Protein AF-A0A292SCG5-F1 (afdb_monomer)

Sequence (219 aa):
MKKSAFTLAEVLITLGVIGVVAAMTMPALISNHNKSVVEARLSKAYNVFSNAIRLSEIDNGMMKDWPTGANLDMDHFWNVYIKPYFVGAKLCLDCTECGYPNNCNTDPFRQKWSGNGNWGLISNSSRILFQLNDGTVIFFPRNTANSDGSPAYVSSLFIDINGPKKPNEAGRDVFYFDRNYKSGIISAPEGDCKTSRISCSYTIMSNGWKIPNDYPYKF

Structure (mmCIF, N/CA/C/O backbone):
data_AF-A0A292SCG5-F1
#
_entry.id   AF-A0A292SCG5-F1
#
loop_
_atom_site.group_PDB
_atom_site.id
_atom_site.type_symbol
_atom_site.label_atom_id
_atom_site.label_alt_id
_atom_site.label_comp_id
_atom_site.label_asym_id
_atom_site.label_entity_id
_atom_site.label_seq_id
_atom_site.pdbx_PDB_ins_code
_atom_site.Cartn_x
_atom_site.Cartn_y
_atom_site.Cartn_z
_atom_site.occupancy
_atom_site.B_iso_or_equiv
_atom_site.auth_seq_id
_atom_site.auth_comp_id
_atom_site.auth_asym_id
_atom_site.auth_atom_id
_atom_site.pdbx_PDB_model_num
ATOM 1 N N . MET A 1 1 ? -50.358 -23.858 42.207 1.00 53.00 1 MET A N 1
ATOM 2 C CA . MET A 1 1 ? -48.971 -23.602 41.751 1.00 53.00 1 MET A CA 1
ATOM 3 C C . MET A 1 1 ? -48.762 -22.092 41.683 1.00 53.00 1 MET A C 1
ATOM 5 O O . MET A 1 1 ? -49.473 -21.446 40.924 1.00 53.00 1 MET A O 1
ATOM 9 N N . LYS A 1 2 ? -47.873 -21.508 42.501 1.00 56.06 2 LYS A N 1
ATOM 10 C CA . LYS A 1 2 ? -47.491 -20.090 42.359 1.00 56.06 2 LYS A CA 1
ATOM 11 C C . LYS A 1 2 ? -46.598 -19.967 41.123 1.00 56.06 2 LYS A C 1
ATOM 13 O O . LYS A 1 2 ? -45.562 -20.620 41.070 1.00 56.06 2 LYS A O 1
ATOM 18 N N . LYS A 1 3 ? -47.015 -19.182 40.126 1.00 66.12 3 LYS A N 1
ATOM 19 C CA . LYS A 1 3 ? -46.155 -18.826 38.992 1.00 66.12 3 LYS A CA 1
ATOM 20 C C . LYS A 1 3 ? -45.212 -17.717 39.454 1.00 66.12 3 LYS A C 1
ATOM 22 O O . LYS A 1 3 ? -45.677 -16.632 39.792 1.00 66.12 3 LYS A O 1
ATOM 27 N N . SER A 1 4 ? -43.919 -18.007 39.508 1.00 76.75 4 SER A N 1
ATOM 28 C CA . SER A 1 4 ? -42.875 -17.005 39.719 1.00 76.75 4 SER A CA 1
ATOM 29 C C . SER A 1 4 ? -42.817 -16.114 38.478 1.00 76.75 4 SER A C 1
ATOM 31 O O . SER A 1 4 ? -42.605 -16.619 37.377 1.00 76.75 4 SER A O 1
ATOM 33 N N . ALA A 1 5 ? -43.048 -14.815 38.639 1.00 82.00 5 ALA A N 1
ATOM 34 C CA . ALA A 1 5 ? -42.908 -13.822 37.581 1.00 82.00 5 ALA A CA 1
ATOM 35 C C . ALA A 1 5 ? -41.927 -12.750 38.054 1.00 82.00 5 ALA A C 1
ATOM 37 O O . ALA A 1 5 ? -41.940 -12.391 39.231 1.00 82.00 5 ALA A O 1
ATOM 38 N N . PHE A 1 6 ? -41.085 -12.261 37.146 1.00 86.50 6 PHE A N 1
ATOM 39 C CA . PHE A 1 6 ? -40.192 -11.145 37.436 1.00 86.50 6 PHE A CA 1
ATOM 40 C C . PHE A 1 6 ? -41.003 -9.863 37.615 1.00 86.50 6 PHE A C 1
ATOM 42 O O . PHE A 1 6 ? -41.946 -9.595 36.865 1.00 86.50 6 PHE A O 1
ATOM 49 N N . THR A 1 7 ? -40.628 -9.061 38.602 1.00 92.06 7 THR A N 1
ATOM 50 C CA . THR A 1 7 ? -41.161 -7.712 38.771 1.00 92.06 7 THR A CA 1
ATOM 51 C C . THR A 1 7 ? -40.621 -6.792 37.676 1.00 92.06 7 THR A C 1
ATOM 53 O O . THR A 1 7 ? -39.526 -6.988 37.147 1.00 92.06 7 THR A O 1
ATOM 56 N N . LEU A 1 8 ? -41.370 -5.734 37.353 1.00 90.69 8 LEU A N 1
ATOM 57 C CA . LEU A 1 8 ? -40.917 -4.712 36.404 1.00 90.69 8 LEU A CA 1
ATOM 58 C C . LEU A 1 8 ? -39.571 -4.097 36.828 1.00 90.69 8 LEU A C 1
ATOM 60 O O . LEU A 1 8 ? -38.713 -3.852 35.985 1.00 90.69 8 LEU A O 1
ATOM 64 N N . ALA A 1 9 ? -39.369 -3.893 38.133 1.00 93.44 9 ALA A N 1
ATOM 65 C CA . ALA A 1 9 ? -38.126 -3.360 38.679 1.00 93.44 9 ALA A CA 1
ATOM 66 C C . ALA A 1 9 ? -36.934 -4.306 38.448 1.00 93.44 9 ALA A C 1
ATOM 68 O O . ALA A 1 9 ? -35.875 -3.851 38.023 1.00 93.44 9 ALA A O 1
ATOM 69 N N . GLU A 1 10 ? -37.104 -5.616 38.653 1.00 93.44 10 GLU A N 1
ATOM 70 C CA . GLU A 1 10 ? -36.054 -6.609 38.377 1.00 93.44 10 GLU A CA 1
ATOM 71 C C . GLU A 1 10 ? -35.675 -6.636 36.890 1.00 93.44 10 GLU A C 1
ATOM 73 O O . GLU A 1 10 ? -34.490 -6.663 36.549 1.00 93.44 10 GLU A O 1
ATOM 78 N N . VAL A 1 11 ? -36.658 -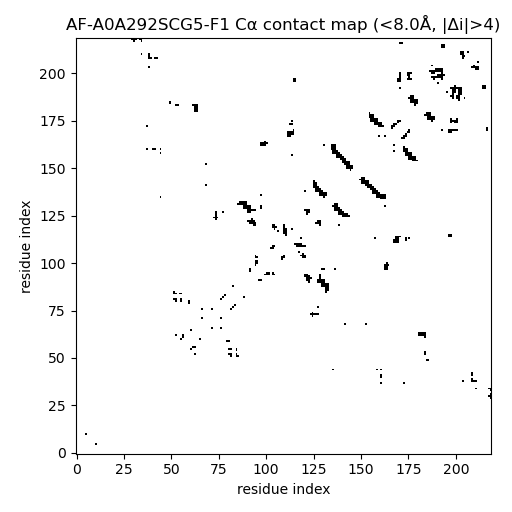6.558 35.987 1.00 93.94 11 VAL A N 1
ATOM 79 C CA . VAL A 1 11 ? -36.396 -6.502 34.539 1.00 93.94 11 VAL A CA 1
ATOM 80 C C . VAL A 1 11 ? -35.670 -5.205 34.153 1.00 93.94 11 VAL A C 1
ATOM 82 O O . VAL A 1 11 ? -34.715 -5.237 33.382 1.00 93.94 11 VAL A O 1
ATOM 85 N N . LEU A 1 12 ? -36.055 -4.057 34.713 1.00 93.31 12 LEU A N 1
ATOM 86 C CA . LEU A 1 12 ? -35.408 -2.775 34.409 1.00 93.31 12 LEU A CA 1
ATOM 87 C C . LEU A 1 12 ? -33.968 -2.699 34.929 1.00 93.31 12 LEU A C 1
ATOM 89 O O . LEU A 1 12 ? -33.090 -2.212 34.217 1.00 93.31 12 LEU A O 1
ATOM 93 N N . ILE A 1 13 ? -33.703 -3.206 36.136 1.00 94.00 13 ILE A N 1
ATOM 94 C CA . ILE A 1 13 ? -32.347 -3.234 36.702 1.00 94.00 13 ILE A CA 1
ATOM 95 C C . ILE A 1 13 ? -31.456 -4.175 35.887 1.00 94.00 13 ILE A C 1
ATOM 97 O O . ILE A 1 13 ? -30.336 -3.805 35.544 1.00 94.00 13 ILE A O 1
ATOM 101 N N . THR A 1 14 ? -31.946 -5.364 35.524 1.00 93.81 14 THR A N 1
ATOM 102 C CA . THR A 1 14 ? -31.168 -6.323 34.721 1.00 93.81 14 THR A CA 1
ATOM 103 C C . THR A 1 14 ? -30.858 -5.787 33.325 1.00 93.81 14 THR A C 1
ATOM 105 O O . THR A 1 14 ? -29.705 -5.849 32.900 1.00 93.81 14 THR A O 1
ATOM 108 N N . LEU A 1 15 ? -31.833 -5.181 32.640 1.00 94.75 15 LEU A N 1
ATOM 109 C CA . LEU A 1 15 ? -31.600 -4.511 31.357 1.00 94.75 15 LEU A CA 1
ATOM 110 C C . LEU A 1 15 ? -30.645 -3.318 31.494 1.00 94.75 15 LEU A C 1
ATOM 112 O O . LEU A 1 15 ? -29.787 -3.134 30.634 1.00 94.75 15 LEU A O 1
ATOM 116 N N . GLY A 1 16 ? -30.743 -2.545 32.579 1.00 93.00 16 GLY A N 1
ATOM 117 C CA . GLY A 1 16 ? -29.823 -1.446 32.874 1.00 93.00 16 GLY A CA 1
ATOM 118 C C . GLY A 1 16 ? -28.381 -1.924 33.062 1.00 93.00 16 GLY A C 1
ATOM 119 O O . GLY A 1 16 ? -27.469 -1.390 32.434 1.00 93.00 16 GLY A O 1
ATOM 120 N N . VAL A 1 17 ? -28.170 -2.976 33.859 1.00 95.06 17 VAL A N 1
ATOM 121 C CA . VAL A 1 17 ? -26.841 -3.568 34.089 1.00 95.06 17 VAL A CA 1
ATOM 122 C C . VAL A 1 17 ? -26.271 -4.159 32.799 1.00 95.06 17 VAL A C 1
ATOM 124 O O . VAL A 1 17 ? -25.129 -3.860 32.451 1.00 95.06 17 VAL A O 1
ATOM 127 N N . ILE A 1 18 ? -27.057 -4.946 32.053 1.00 93.81 18 ILE A N 1
ATOM 128 C CA . ILE A 1 18 ? -26.625 -5.508 30.763 1.00 93.81 18 ILE A CA 1
ATOM 129 C C . ILE A 1 18 ? -26.302 -4.384 29.774 1.00 93.81 18 ILE A C 1
ATOM 131 O O . ILE A 1 18 ? -25.287 -4.459 29.088 1.00 93.81 18 ILE A O 1
ATOM 135 N N . GLY A 1 19 ? -27.109 -3.321 29.733 1.00 93.19 19 GLY A N 1
ATOM 136 C CA . GLY A 1 19 ? -26.877 -2.159 28.878 1.00 93.19 19 GLY A CA 1
ATOM 137 C C . GLY A 1 19 ? -25.550 -1.460 29.178 1.00 93.19 19 GLY A C 1
ATOM 138 O O . GLY A 1 19 ? -24.775 -1.200 28.258 1.00 93.19 19 GLY A O 1
ATOM 139 N N . VAL A 1 20 ? -25.244 -1.218 30.457 1.00 92.94 20 VAL A N 1
ATOM 140 C CA . VAL A 1 20 ? -23.973 -0.602 30.880 1.00 92.94 20 VAL A CA 1
ATOM 141 C C . VAL A 1 20 ? -22.782 -1.503 30.544 1.00 92.94 20 VAL A C 1
ATOM 143 O O . VAL A 1 20 ? -21.810 -1.046 29.942 1.00 92.94 20 VAL A O 1
ATOM 146 N N . VAL A 1 21 ? -22.861 -2.795 30.875 1.00 91.38 21 VAL A N 1
ATOM 147 C CA . VAL A 1 21 ? -21.774 -3.749 30.602 1.00 91.38 21 VAL A CA 1
ATOM 148 C C . VAL A 1 21 ? -21.546 -3.907 29.097 1.00 91.38 21 VAL A C 1
ATOM 150 O O . VAL A 1 21 ? -20.401 -3.884 28.641 1.00 91.38 21 VAL A O 1
ATOM 153 N N . ALA A 1 22 ? -22.612 -4.012 28.302 1.00 87.69 22 ALA A N 1
ATOM 154 C CA . ALA A 1 22 ? -22.514 -4.081 26.848 1.00 87.69 22 ALA A CA 1
ATOM 155 C C . ALA A 1 22 ? -21.881 -2.804 26.275 1.00 87.69 22 ALA A C 1
ATOM 157 O O . ALA A 1 22 ? -20.975 -2.889 25.448 1.00 87.69 22 ALA A O 1
ATOM 158 N N . ALA A 1 23 ? -22.282 -1.621 26.752 1.00 89.31 23 ALA A N 1
ATOM 159 C CA . ALA A 1 23 ? -21.715 -0.349 26.304 1.00 89.31 23 ALA A CA 1
ATOM 160 C C . ALA A 1 23 ? -20.204 -0.233 26.579 1.00 89.31 23 ALA A C 1
ATOM 162 O O . ALA A 1 23 ? -19.479 0.345 25.771 1.00 89.31 23 ALA A O 1
ATOM 163 N N . MET A 1 24 ? -19.709 -0.819 27.675 1.00 87.94 24 MET A N 1
ATOM 164 C CA . MET A 1 24 ? -18.278 -0.823 28.007 1.00 87.94 24 MET A CA 1
ATOM 165 C C . MET A 1 24 ? -17.478 -1.897 27.255 1.00 87.94 24 MET A C 1
ATOM 167 O O . MET A 1 24 ? -16.290 -1.710 26.997 1.00 87.94 24 MET A O 1
ATOM 171 N N . THR A 1 25 ? -18.105 -3.019 26.894 1.00 88.38 25 THR A N 1
ATOM 172 C CA . THR A 1 25 ? -17.413 -4.177 26.296 1.00 88.38 25 THR A CA 1
ATOM 173 C C . THR A 1 25 ? -17.457 -4.198 24.769 1.00 88.38 25 THR A C 1
ATOM 175 O O . THR A 1 25 ? -16.470 -4.594 24.145 1.00 88.38 25 THR A O 1
ATOM 178 N N . MET A 1 26 ? -18.543 -3.726 24.143 1.00 88.44 26 MET A N 1
ATOM 179 C CA . MET A 1 26 ? -18.687 -3.699 22.680 1.00 88.44 26 MET A CA 1
ATOM 180 C C . MET A 1 26 ? -17.553 -2.938 21.972 1.00 88.44 26 MET A C 1
ATOM 182 O O . MET A 1 26 ? -17.010 -3.489 21.013 1.00 88.44 26 MET A O 1
ATOM 186 N N . PRO A 1 27 ? -17.121 -1.738 22.421 1.00 87.12 27 PRO A N 1
ATOM 187 C CA . PRO A 1 27 ? -16.032 -1.024 21.755 1.00 87.12 27 PRO A CA 1
ATOM 188 C C . PRO A 1 27 ? -14.714 -1.807 21.771 1.00 87.12 27 PRO A C 1
ATOM 190 O O . PRO A 1 27 ? -14.023 -1.871 20.757 1.00 87.12 27 PRO A O 1
ATOM 193 N N . ALA A 1 28 ? -14.382 -2.452 22.895 1.00 87.19 28 ALA A N 1
ATOM 194 C CA . ALA A 1 28 ? -13.162 -3.247 23.026 1.00 87.19 28 ALA A CA 1
ATOM 195 C C . ALA A 1 28 ? -13.197 -4.508 22.147 1.00 87.19 28 ALA A C 1
ATOM 197 O O . ALA A 1 28 ? -12.205 -4.844 21.500 1.00 87.19 28 ALA A O 1
ATOM 198 N N . LEU A 1 29 ? -14.348 -5.185 22.079 1.00 88.50 29 LEU A N 1
ATOM 199 C CA . LEU A 1 29 ? -14.539 -6.356 21.219 1.00 88.50 29 LEU A CA 1
ATOM 200 C C . LEU A 1 29 ? -14.421 -6.000 19.733 1.00 88.50 29 LEU A C 1
ATOM 202 O O . LEU A 1 29 ? -13.699 -6.679 19.003 1.00 88.50 29 LEU A O 1
ATOM 206 N N . ILE A 1 30 ? -15.079 -4.919 19.297 1.00 89.69 30 ILE A N 1
ATOM 207 C CA . ILE A 1 30 ? -14.994 -4.425 17.914 1.00 89.69 30 ILE A CA 1
ATOM 208 C C . ILE A 1 30 ? -13.548 -4.055 17.574 1.00 89.69 30 ILE A C 1
ATOM 210 O O . ILE A 1 30 ? -13.046 -4.455 16.526 1.00 89.69 30 ILE A O 1
ATOM 214 N N . SER A 1 31 ? -12.856 -3.368 18.486 1.00 88.62 31 SER A N 1
ATOM 215 C CA . SER A 1 31 ? -11.459 -2.974 18.304 1.00 88.62 31 SER A CA 1
ATOM 216 C C . SER A 1 31 ? -10.529 -4.173 18.110 1.00 88.62 31 SER A C 1
ATOM 218 O O . SER A 1 31 ? -9.762 -4.239 17.146 1.00 88.62 31 SER A O 1
ATOM 220 N N . ASN A 1 32 ? -10.650 -5.182 18.975 1.00 90.50 32 ASN A N 1
ATOM 221 C CA . ASN A 1 32 ? -9.851 -6.404 18.891 1.00 90.50 32 ASN A CA 1
ATOM 222 C C . ASN A 1 32 ? -10.157 -7.222 17.626 1.00 90.50 32 ASN A C 1
ATOM 224 O O . ASN A 1 32 ? -9.248 -7.796 17.016 1.00 90.50 32 ASN A O 1
ATOM 228 N N . HIS A 1 33 ? -11.425 -7.258 17.209 1.00 93.50 33 HIS A N 1
ATOM 229 C CA . HIS A 1 33 ? -11.822 -7.891 15.958 1.00 93.50 33 HIS A CA 1
ATOM 230 C C . HIS A 1 33 ? -11.209 -7.169 14.751 1.00 93.50 33 HIS A C 1
ATOM 232 O O . HIS A 1 33 ? -10.549 -7.808 13.934 1.00 93.50 33 HIS A O 1
ATOM 238 N N . ASN A 1 34 ? -11.348 -5.842 14.671 1.00 92.69 34 ASN A N 1
ATOM 239 C CA . ASN A 1 34 ? -10.779 -5.034 13.593 1.00 92.69 34 ASN A CA 1
ATOM 240 C C . ASN A 1 34 ? -9.254 -5.178 13.517 1.00 92.69 34 ASN A C 1
ATOM 242 O O . ASN A 1 34 ? -8.715 -5.350 12.425 1.00 92.69 34 ASN A O 1
ATOM 246 N N . LYS A 1 35 ? -8.565 -5.191 14.666 1.00 94.31 35 LYS A N 1
ATOM 247 C CA . LYS A 1 35 ? -7.125 -5.475 14.753 1.00 94.31 35 LYS A CA 1
ATOM 248 C C . LYS A 1 35 ? -6.789 -6.821 14.108 1.00 94.31 35 LYS A C 1
ATOM 250 O O . LYS A 1 35 ? -5.937 -6.880 13.227 1.00 94.31 35 LYS A O 1
ATOM 255 N N . SER A 1 36 ? -7.507 -7.882 14.475 1.00 94.56 36 SER A N 1
ATOM 256 C CA . SER A 1 36 ? -7.294 -9.226 13.913 1.00 94.56 36 SER A CA 1
ATOM 257 C C . SER A 1 36 ? -7.567 -9.286 12.404 1.00 94.56 36 SER A C 1
ATOM 259 O O . SER A 1 36 ? -6.859 -9.971 11.666 1.00 94.56 36 SER A O 1
ATOM 261 N N . VAL A 1 37 ? -8.572 -8.545 11.924 1.00 95.25 37 VAL A N 1
ATOM 262 C CA . VAL A 1 37 ? -8.874 -8.424 10.491 1.00 95.25 37 VAL A CA 1
ATOM 263 C C . VAL A 1 37 ? -7.728 -7.740 9.744 1.00 95.25 37 VAL A C 1
ATOM 265 O O . VAL A 1 37 ? -7.348 -8.207 8.671 1.00 95.25 37 VAL A O 1
ATOM 268 N N . VAL A 1 38 ? -7.162 -6.664 10.297 1.00 96.06 38 VAL A N 1
ATOM 269 C CA . VAL A 1 38 ? -6.029 -5.944 9.696 1.00 96.06 38 VAL A CA 1
ATOM 270 C C . VAL A 1 38 ? -4.782 -6.822 9.636 1.00 96.06 38 VAL A C 1
ATOM 272 O O . VAL A 1 38 ? -4.187 -6.932 8.568 1.00 96.06 38 VAL A O 1
ATOM 275 N N . GLU A 1 39 ? -4.433 -7.509 10.728 1.00 96.50 39 GLU A N 1
ATOM 276 C CA . GLU A 1 39 ? -3.314 -8.466 10.770 1.00 96.50 39 GLU A CA 1
ATOM 277 C C . GLU A 1 39 ? -3.428 -9.522 9.659 1.00 96.50 39 GLU A C 1
ATOM 279 O O . GLU A 1 39 ? -2.496 -9.733 8.878 1.00 96.50 39 GLU A O 1
ATOM 284 N N . ALA A 1 40 ? -4.604 -10.150 9.547 1.00 96.69 40 ALA A N 1
ATOM 285 C CA . ALA A 1 40 ? -4.855 -11.191 8.558 1.00 96.69 40 ALA A CA 1
ATOM 286 C C . ALA A 1 40 ? -4.802 -10.654 7.120 1.00 96.69 40 ALA A C 1
ATOM 288 O O . ALA A 1 40 ? -4.203 -11.282 6.245 1.00 96.69 40 ALA A O 1
ATOM 289 N N . ARG A 1 41 ? -5.410 -9.489 6.859 1.00 96.50 41 ARG A N 1
ATOM 290 C CA . ARG A 1 41 ? -5.427 -8.884 5.519 1.00 96.50 41 ARG A CA 1
ATOM 291 C C . ARG A 1 41 ? -4.054 -8.397 5.084 1.00 96.50 41 ARG A C 1
ATOM 293 O O . ARG A 1 41 ? -3.691 -8.631 3.938 1.00 96.50 41 ARG A O 1
ATOM 300 N N . LEU A 1 42 ? -3.287 -7.781 5.979 1.00 96.81 42 LEU A N 1
ATOM 301 C CA . LEU A 1 42 ? -1.933 -7.328 5.680 1.00 96.81 42 LEU A CA 1
ATOM 302 C C . LEU A 1 42 ? -1.015 -8.507 5.349 1.00 96.81 42 LEU A C 1
ATOM 304 O O . LEU A 1 42 ? -0.365 -8.499 4.304 1.00 96.81 42 LEU A O 1
ATOM 308 N N . SER A 1 43 ? -1.021 -9.550 6.186 1.00 96.62 43 SER A N 1
ATOM 309 C CA . SER A 1 43 ? -0.246 -10.766 5.923 1.00 96.62 43 SER A CA 1
ATOM 310 C C . SER A 1 43 ? -0.653 -11.416 4.597 1.00 96.62 43 SER A C 1
ATOM 312 O O . SER A 1 43 ? 0.196 -11.779 3.781 1.00 96.62 43 SER A O 1
ATOM 314 N N . LYS A 1 44 ? -1.961 -11.504 4.321 1.00 96.25 44 LYS A N 1
ATOM 315 C CA . LYS A 1 44 ? -2.475 -12.008 3.043 1.00 96.25 44 LYS A CA 1
ATOM 316 C C . LYS A 1 44 ? -1.981 -11.165 1.865 1.00 96.25 44 LYS A C 1
ATOM 318 O O . LYS A 1 44 ? -1.456 -11.735 0.915 1.00 96.25 44 LYS A O 1
ATOM 323 N N . ALA A 1 45 ? -2.138 -9.844 1.913 1.00 95.69 45 ALA A N 1
ATOM 324 C CA . ALA A 1 45 ? -1.774 -8.950 0.818 1.00 95.69 45 ALA A CA 1
ATOM 325 C C . ALA A 1 45 ? -0.270 -9.007 0.509 1.00 95.69 45 ALA A C 1
ATOM 327 O O . ALA A 1 45 ? 0.112 -9.113 -0.657 1.00 95.69 45 ALA A O 1
ATOM 328 N N . TYR A 1 46 ? 0.577 -9.046 1.544 1.00 95.44 46 TYR A N 1
ATOM 329 C CA . TYR A 1 46 ? 2.018 -9.249 1.386 1.00 95.44 46 TYR A CA 1
ATOM 330 C C . TYR A 1 46 ? 2.345 -10.581 0.701 1.00 95.44 46 TYR A C 1
ATOM 332 O O . TYR A 1 46 ? 3.151 -10.618 -0.229 1.00 95.44 46 TYR A O 1
ATOM 340 N N . ASN A 1 47 ? 1.707 -11.675 1.128 1.00 94.88 47 ASN A N 1
ATOM 341 C CA . ASN A 1 47 ? 1.933 -13.000 0.549 1.00 94.88 47 ASN A CA 1
ATOM 342 C C . ASN A 1 47 ? 1.441 -13.086 -0.899 1.00 94.88 47 ASN A C 1
ATOM 344 O O . ASN A 1 47 ? 2.130 -13.655 -1.741 1.00 94.88 47 ASN A O 1
ATOM 348 N N . VAL A 1 48 ? 0.280 -12.500 -1.208 1.00 94.75 48 VAL A N 1
ATOM 349 C CA . VAL A 1 48 ? -0.250 -12.429 -2.578 1.00 94.75 48 VAL A CA 1
ATOM 350 C C . VAL A 1 48 ? 0.729 -11.688 -3.481 1.00 94.75 48 VAL A C 1
ATOM 352 O O . VAL A 1 48 ? 1.087 -12.211 -4.533 1.00 94.75 48 VAL A O 1
ATOM 355 N N . PHE A 1 49 ? 1.221 -10.522 -3.055 1.00 93.94 49 PHE A N 1
ATOM 356 C CA . PHE A 1 49 ? 2.194 -9.775 -3.846 1.00 93.94 49 PHE A CA 1
ATOM 357 C C . PHE A 1 49 ? 3.515 -10.543 -3.985 1.00 93.94 49 PHE A C 1
ATOM 359 O O . PHE A 1 49 ? 4.027 -10.687 -5.091 1.00 93.94 49 PHE A O 1
ATOM 366 N N . SER A 1 50 ? 4.062 -11.075 -2.890 1.00 93.88 50 SER A N 1
ATOM 367 C CA . SER A 1 50 ? 5.334 -11.814 -2.911 1.00 93.88 50 SER A CA 1
ATOM 368 C C . SER A 1 50 ? 5.269 -13.052 -3.808 1.00 93.88 50 SER A C 1
ATOM 370 O O . SER A 1 50 ? 6.214 -13.344 -4.536 1.00 93.88 50 SER A O 1
ATOM 372 N N . ASN A 1 51 ? 4.140 -13.764 -3.803 1.00 94.31 51 ASN A N 1
ATOM 373 C CA . ASN A 1 51 ? 3.918 -14.894 -4.700 1.00 94.31 51 ASN A CA 1
ATOM 374 C C . ASN A 1 51 ? 3.780 -14.446 -6.158 1.00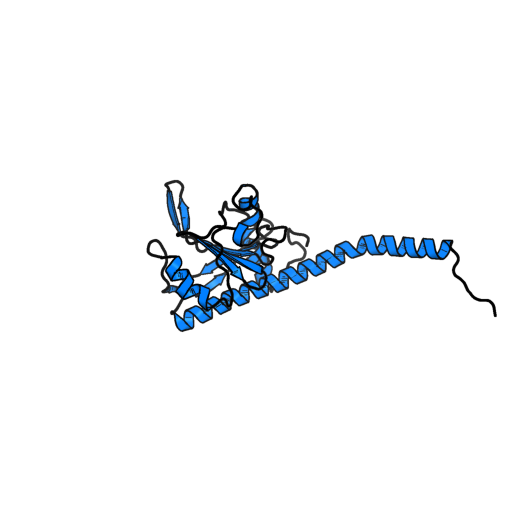 94.31 51 ASN A C 1
ATOM 376 O O . ASN A 1 51 ? 4.332 -15.104 -7.033 1.00 94.31 51 ASN A O 1
ATOM 380 N N . ALA A 1 52 ? 3.105 -13.325 -6.426 1.00 93.88 52 ALA A N 1
ATOM 381 C CA . ALA A 1 52 ? 2.995 -12.778 -7.776 1.00 93.88 52 ALA A CA 1
ATOM 382 C C . ALA A 1 52 ? 4.367 -12.396 -8.358 1.00 93.88 52 ALA A C 1
ATOM 384 O O . ALA A 1 52 ? 4.642 -12.713 -9.512 1.00 93.88 52 ALA A O 1
ATOM 385 N N . ILE A 1 53 ? 5.259 -11.800 -7.553 1.00 93.44 53 ILE A N 1
ATOM 386 C CA . ILE A 1 53 ? 6.640 -11.523 -7.979 1.00 93.44 53 ILE A CA 1
ATOM 387 C C . ILE A 1 53 ? 7.378 -12.818 -8.308 1.00 93.44 53 ILE A C 1
ATOM 389 O O . ILE A 1 53 ? 7.946 -12.916 -9.387 1.00 93.44 53 ILE A O 1
ATOM 393 N N . ARG A 1 54 ? 7.304 -13.838 -7.445 1.00 94.00 54 ARG A N 1
ATOM 394 C CA . ARG A 1 54 ? 7.942 -15.141 -7.705 1.00 94.00 54 ARG A CA 1
ATOM 395 C C . ARG A 1 54 ? 7.439 -15.801 -8.987 1.00 94.00 54 ARG A C 1
ATOM 397 O O . ARG A 1 54 ? 8.238 -16.358 -9.727 1.00 94.00 54 ARG A O 1
ATOM 404 N N . LEU A 1 55 ? 6.133 -15.740 -9.254 1.00 94.94 55 LEU A N 1
ATOM 405 C CA . LEU A 1 55 ? 5.563 -16.251 -10.503 1.00 94.94 55 LEU A CA 1
ATOM 406 C C . LEU A 1 55 ? 6.098 -15.473 -11.710 1.00 94.94 55 LEU A C 1
ATOM 408 O O . LEU A 1 55 ? 6.534 -16.085 -12.678 1.00 94.94 55 LEU A O 1
ATOM 412 N N . SER A 1 56 ? 6.175 -14.144 -11.612 1.00 95.06 56 SER A N 1
ATOM 413 C CA . SER A 1 56 ? 6.806 -13.336 -12.656 1.00 95.06 56 SER A CA 1
ATOM 414 C C . SER A 1 56 ? 8.287 -13.638 -12.837 1.00 95.06 56 SER A C 1
ATOM 416 O O . SER A 1 56 ? 8.784 -13.536 -13.952 1.00 95.06 56 SER A O 1
ATOM 418 N N . GLU A 1 57 ? 9.014 -13.988 -11.778 1.00 94.31 57 GLU A N 1
ATOM 419 C CA . GLU A 1 57 ? 10.427 -14.346 -11.893 1.00 94.31 57 GLU A CA 1
ATOM 420 C C . GLU A 1 57 ? 10.648 -15.679 -12.613 1.00 94.31 57 GLU A C 1
ATOM 422 O O . GLU A 1 57 ? 11.653 -15.834 -13.308 1.00 94.31 57 GLU A O 1
ATOM 427 N N . ILE A 1 58 ? 9.709 -16.620 -12.476 1.00 94.44 58 ILE A N 1
ATOM 428 C CA . ILE A 1 58 ? 9.743 -17.912 -13.174 1.00 94.44 58 ILE A CA 1
ATOM 429 C C . ILE A 1 58 ? 9.588 -17.712 -14.686 1.00 94.44 58 ILE A C 1
ATOM 431 O O . ILE A 1 58 ? 10.343 -18.303 -15.455 1.00 94.44 58 ILE A O 1
ATOM 435 N N . ASP A 1 59 ? 8.654 -16.855 -15.099 1.00 95.69 59 ASP A N 1
ATOM 436 C CA . ASP A 1 59 ? 8.305 -16.682 -16.513 1.00 95.69 59 ASP A CA 1
ATOM 437 C C . ASP A 1 59 ? 9.150 -15.599 -17.214 1.00 95.69 59 ASP A C 1
ATOM 439 O O . ASP A 1 59 ? 9.494 -15.743 -18.387 1.00 95.69 59 ASP A O 1
ATOM 443 N N . ASN A 1 60 ? 9.520 -14.524 -16.506 1.00 93.94 60 ASN A N 1
ATOM 444 C CA . ASN A 1 60 ? 10.185 -13.343 -17.077 1.00 93.94 60 ASN A CA 1
ATOM 445 C C . ASN A 1 60 ? 11.632 -13.127 -16.586 1.00 93.94 60 ASN A C 1
ATOM 447 O O . ASN A 1 60 ? 12.250 -12.113 -16.920 1.00 93.94 60 ASN A O 1
ATOM 451 N N . GLY A 1 61 ? 12.179 -14.047 -15.786 1.00 92.75 61 GLY A N 1
ATOM 452 C CA . GLY A 1 61 ? 13.513 -13.934 -15.190 1.00 92.75 61 GLY A CA 1
ATOM 453 C C . GLY A 1 61 ? 13.545 -13.120 -13.892 1.00 92.75 61 GLY A C 1
ATOM 454 O O . GLY A 1 61 ? 12.571 -12.474 -13.512 1.00 92.75 61 GLY A O 1
ATOM 455 N N . MET A 1 62 ? 14.682 -13.153 -13.190 1.00 92.00 62 MET A N 1
ATOM 456 C CA . MET A 1 62 ? 14.837 -12.539 -11.862 1.00 92.00 62 MET A CA 1
ATOM 457 C C . MET A 1 62 ? 14.527 -11.038 -11.865 1.00 92.00 62 MET A C 1
ATOM 459 O O . MET A 1 62 ? 14.908 -10.319 -12.789 1.00 92.00 62 MET A O 1
ATOM 463 N N . MET A 1 63 ? 13.945 -10.535 -10.771 1.00 90.31 63 MET A N 1
ATOM 464 C CA . MET A 1 63 ? 13.557 -9.126 -10.626 1.00 90.31 63 MET A CA 1
ATOM 465 C C . MET A 1 63 ? 14.722 -8.144 -10.827 1.00 90.31 63 MET A C 1
ATOM 467 O O . MET A 1 63 ? 14.515 -6.998 -11.228 1.00 90.31 63 MET A O 1
ATOM 471 N N . LYS A 1 64 ? 15.960 -8.593 -10.598 1.00 90.62 64 LYS A N 1
ATOM 472 C CA . LYS A 1 64 ? 17.177 -7.791 -10.790 1.00 90.62 64 LYS A CA 1
ATOM 473 C C . LYS A 1 64 ? 17.426 -7.422 -12.255 1.00 90.62 64 LYS A C 1
ATOM 475 O O . LYS A 1 64 ? 18.093 -6.425 -12.515 1.00 90.62 64 LYS A O 1
ATOM 480 N N . ASP A 1 65 ? 16.915 -8.243 -13.170 1.00 90.06 65 ASP A N 1
ATOM 481 C CA . ASP A 1 65 ? 17.102 -8.127 -14.616 1.00 90.06 65 ASP A CA 1
ATOM 482 C C . ASP A 1 65 ? 15.898 -7.429 -15.277 1.00 90.06 65 ASP A C 1
ATOM 484 O O . ASP A 1 65 ? 15.889 -7.195 -16.485 1.00 90.06 65 ASP A O 1
ATOM 488 N N . TRP A 1 66 ? 14.873 -7.074 -14.492 1.00 90.56 66 TRP A N 1
ATOM 489 C CA . TRP A 1 66 ? 13.708 -6.349 -14.988 1.00 90.56 66 TRP A CA 1
ATOM 490 C C . TRP A 1 66 ? 14.090 -4.923 -15.404 1.00 90.56 66 TRP A C 1
ATOM 492 O O . TRP A 1 66 ? 14.999 -4.318 -14.820 1.00 90.56 66 TRP A O 1
ATOM 502 N N . PRO A 1 67 ? 13.380 -4.335 -16.383 1.00 88.00 67 PRO A N 1
ATOM 503 C CA . PRO A 1 67 ? 13.636 -2.964 -16.789 1.00 88.00 67 PRO A CA 1
ATOM 504 C C . PRO A 1 67 ? 13.382 -2.008 -15.613 1.00 88.00 67 PRO A C 1
ATOM 506 O O . PRO A 1 67 ? 12.373 -2.085 -14.911 1.00 88.00 67 PRO A O 1
ATOM 509 N N . THR A 1 68 ? 14.321 -1.092 -15.384 1.00 85.38 68 THR A N 1
ATOM 510 C CA . THR A 1 68 ? 14.260 -0.081 -14.320 1.00 85.38 68 THR A CA 1
ATOM 511 C C . THR A 1 68 ? 14.767 1.265 -14.838 1.00 85.38 68 THR A C 1
ATOM 513 O O . THR A 1 68 ? 15.304 1.375 -15.942 1.00 85.38 68 THR A O 1
ATOM 516 N N . GLY A 1 69 ? 14.588 2.326 -14.049 1.00 84.06 69 GLY A N 1
ATOM 517 C CA . GLY A 1 69 ? 15.124 3.641 -14.392 1.00 84.06 69 GLY A CA 1
ATOM 518 C C . GLY A 1 69 ? 14.388 4.315 -15.554 1.00 84.06 69 GLY A C 1
ATOM 519 O O . GLY A 1 69 ? 13.175 4.161 -15.716 1.00 84.06 69 GLY A O 1
ATOM 520 N N . ALA A 1 70 ? 15.129 5.103 -16.341 1.00 81.50 70 ALA A N 1
ATOM 521 C CA . ALA A 1 70 ? 14.583 5.993 -17.372 1.00 81.50 70 ALA A CA 1
ATOM 522 C C . ALA A 1 70 ? 13.942 5.254 -18.547 1.00 81.50 70 ALA A C 1
ATOM 524 O O . ALA A 1 70 ? 12.935 5.720 -19.069 1.00 81.50 70 ALA A O 1
ATOM 525 N N . ASN A 1 71 ? 14.490 4.091 -18.899 1.00 77.69 71 ASN A N 1
ATOM 526 C CA . ASN A 1 71 ? 14.085 3.307 -20.065 1.00 77.69 71 ASN A CA 1
ATOM 527 C C . ASN A 1 71 ? 12.903 2.365 -19.778 1.00 77.69 71 ASN A C 1
ATOM 529 O O . ASN A 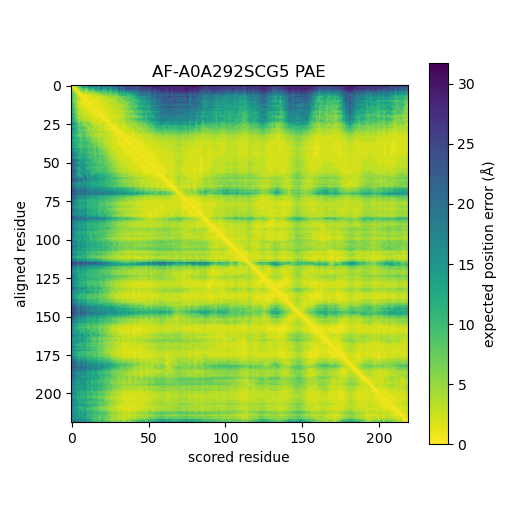1 71 ? 12.526 1.575 -20.638 1.00 77.69 71 ASN A O 1
ATOM 533 N N . LEU A 1 72 ? 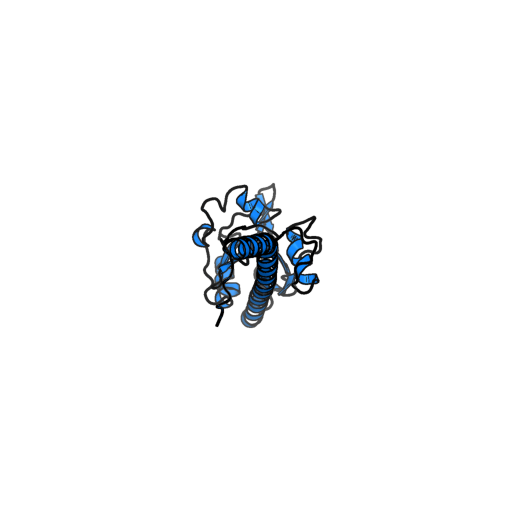12.341 2.413 -18.566 1.00 85.44 72 LEU A N 1
ATOM 534 C CA . LEU A 1 72 ? 11.190 1.606 -18.186 1.00 85.44 72 LEU A CA 1
ATOM 535 C C . LEU A 1 72 ? 9.905 2.171 -18.803 1.00 85.44 72 LEU A C 1
ATOM 537 O O . LEU A 1 72 ? 9.422 3.220 -18.376 1.00 85.44 72 LEU A O 1
ATOM 541 N N . ASP A 1 73 ? 9.335 1.430 -19.751 1.00 90.25 73 ASP A N 1
ATOM 542 C CA . ASP A 1 73 ? 7.954 1.611 -20.191 1.00 90.25 73 ASP A CA 1
ATOM 543 C C . ASP A 1 73 ? 6.998 0.957 -19.181 1.00 90.25 73 ASP A C 1
ATOM 545 O O . ASP A 1 73 ? 7.008 -0.261 -18.987 1.00 90.25 73 ASP A O 1
ATOM 549 N N . MET A 1 74 ? 6.181 1.780 -18.521 1.00 89.25 74 MET A N 1
ATOM 550 C CA . MET A 1 74 ? 5.249 1.331 -17.485 1.00 89.25 74 MET A CA 1
ATOM 551 C C . MET A 1 74 ? 4.103 0.487 -18.048 1.00 89.25 74 MET A C 1
ATOM 553 O O . MET A 1 74 ? 3.632 -0.410 -17.347 1.00 89.25 74 MET A O 1
ATOM 557 N N . ASP A 1 75 ? 3.687 0.711 -19.296 1.00 91.25 75 ASP A N 1
ATOM 558 C CA . ASP A 1 75 ? 2.612 -0.074 -19.908 1.00 91.25 75 ASP A CA 1
ATOM 559 C C . ASP A 1 75 ? 3.105 -1.481 -20.248 1.00 91.25 75 ASP A C 1
ATOM 561 O O . ASP A 1 75 ? 2.447 -2.476 -19.924 1.00 91.25 75 ASP A O 1
ATOM 565 N N . HIS A 1 76 ? 4.300 -1.588 -20.835 1.00 92.62 76 HIS A N 1
ATOM 566 C CA . HIS A 1 76 ? 4.960 -2.876 -21.026 1.00 92.62 76 HIS A CA 1
ATOM 567 C C . HIS A 1 76 ? 5.213 -3.575 -19.684 1.00 92.62 76 HIS A C 1
ATOM 569 O O . HIS A 1 76 ? 4.880 -4.751 -19.525 1.00 92.62 76 HIS A O 1
ATOM 575 N N . PHE A 1 77 ? 5.723 -2.838 -18.691 1.00 92.69 77 PHE A N 1
ATOM 576 C CA . PHE A 1 77 ? 5.993 -3.376 -17.362 1.00 92.69 77 PHE A CA 1
ATOM 577 C C . PHE A 1 77 ? 4.744 -3.976 -16.715 1.00 92.69 77 PHE A C 1
ATOM 579 O O . PHE A 1 77 ? 4.766 -5.108 -16.230 1.00 92.69 77 PHE A O 1
ATOM 586 N N . TRP A 1 78 ? 3.634 -3.238 -16.753 1.00 93.62 78 TRP A N 1
ATOM 587 C CA . TRP A 1 78 ? 2.353 -3.698 -16.239 1.00 93.62 78 TRP A CA 1
ATOM 588 C C . TRP A 1 78 ? 1.884 -4.972 -16.940 1.00 93.62 78 TRP A C 1
ATOM 590 O O . TRP A 1 78 ? 1.515 -5.932 -16.267 1.00 93.62 78 TRP A O 1
ATOM 600 N N . ASN A 1 79 ? 1.908 -5.009 -18.274 1.00 93.69 79 ASN A N 1
ATOM 601 C CA . ASN A 1 79 ? 1.353 -6.132 -19.029 1.00 93.69 79 ASN A CA 1
ATOM 602 C C . ASN A 1 79 ? 2.208 -7.406 -18.961 1.00 93.69 79 ASN A C 1
ATOM 604 O O . ASN A 1 79 ? 1.640 -8.492 -19.055 1.00 93.69 79 ASN A O 1
ATOM 608 N N . VAL A 1 80 ? 3.527 -7.286 -18.787 1.00 94.44 80 VAL A N 1
ATOM 609 C CA . VAL A 1 80 ? 4.446 -8.437 -18.765 1.00 94.44 80 VAL A CA 1
ATOM 610 C C . VAL A 1 80 ? 4.742 -8.918 -17.348 1.00 94.44 80 VAL A C 1
ATOM 612 O O . VAL A 1 80 ? 4.659 -10.115 -17.092 1.00 94.44 80 VAL A O 1
ATOM 615 N N . TYR A 1 81 ? 5.060 -8.012 -16.419 1.00 93.19 81 TYR A N 1
ATOM 616 C CA . TYR A 1 81 ? 5.614 -8.379 -15.108 1.00 93.19 81 TYR A CA 1
ATOM 617 C C . TYR A 1 81 ? 4.597 -8.361 -13.966 1.00 93.19 81 TYR A C 1
ATOM 619 O O . TYR A 1 81 ? 4.856 -8.927 -12.909 1.00 93.19 81 TYR A O 1
ATOM 627 N N . ILE A 1 82 ? 3.447 -7.699 -14.136 1.00 93.62 82 ILE A N 1
ATOM 628 C CA . ILE A 1 82 ? 2.489 -7.495 -13.040 1.00 93.62 82 ILE A CA 1
ATOM 629 C C . ILE A 1 82 ? 1.138 -8.142 -13.354 1.00 93.62 82 ILE A C 1
ATOM 631 O O . ILE A 1 82 ? 0.752 -9.114 -12.710 1.00 93.62 82 ILE A O 1
ATOM 635 N N . LYS A 1 83 ? 0.418 -7.637 -14.359 1.00 93.94 83 LYS A N 1
ATOM 636 C CA . LYS A 1 83 ? -0.968 -8.002 -14.688 1.00 93.94 83 LYS A CA 1
ATOM 637 C C . LYS A 1 83 ? -1.232 -9.516 -14.777 1.00 93.94 83 LYS A C 1
ATOM 639 O O . LYS A 1 83 ? -2.248 -9.932 -14.218 1.00 93.94 83 LYS A O 1
ATOM 644 N N . PRO A 1 84 ? -0.387 -10.352 -15.418 1.00 95.00 84 PRO A N 1
ATOM 645 C CA . PRO A 1 84 ? -0.662 -11.789 -15.540 1.00 95.00 84 PRO A CA 1
ATOM 646 C C . PRO A 1 84 ? -0.714 -12.522 -14.192 1.00 95.00 84 PRO A C 1
ATOM 648 O O . PRO A 1 84 ? -1.432 -13.510 -14.052 1.00 95.00 84 PRO A O 1
ATOM 651 N N . TYR A 1 85 ? 0.002 -12.013 -13.188 1.00 94.62 85 TYR A N 1
ATOM 652 C CA . TYR A 1 85 ? 0.196 -12.675 -11.895 1.00 94.62 85 TYR A CA 1
ATOM 653 C C . TYR A 1 85 ? -0.780 -12.201 -10.815 1.00 94.62 85 TYR A C 1
ATOM 655 O O . TYR A 1 85 ? -0.817 -12.758 -9.718 1.00 94.62 85 TYR A O 1
ATOM 663 N N . PHE A 1 86 ? -1.616 -11.208 -11.129 1.00 92.75 86 PHE A N 1
ATOM 664 C CA . PHE A 1 86 ? -2.712 -10.760 -10.276 1.00 92.75 86 PHE A CA 1
ATOM 665 C C . PHE A 1 86 ? -4.053 -11.001 -10.977 1.00 92.75 86 PHE A C 1
ATOM 667 O O . PHE A 1 86 ? -4.581 -10.143 -11.685 1.00 92.75 86 PHE A O 1
ATOM 674 N N . VAL A 1 87 ? -4.625 -12.189 -10.763 1.00 84.69 87 VAL A N 1
ATOM 675 C CA . VAL A 1 87 ? -5.883 -12.609 -11.398 1.00 84.69 87 VAL A CA 1
ATOM 676 C C . VAL A 1 87 ? -7.015 -11.628 -11.069 1.00 84.69 87 VAL A C 1
ATOM 678 O O . VAL A 1 87 ? -7.418 -11.484 -9.914 1.00 84.69 87 VAL A O 1
ATOM 681 N N . GLY A 1 88 ? -7.542 -10.971 -12.106 1.00 86.00 88 GLY A N 1
ATOM 682 C CA . GLY A 1 88 ? -8.623 -9.987 -11.999 1.00 86.00 88 GLY A CA 1
ATOM 683 C C . GLY A 1 88 ? -8.197 -8.614 -11.477 1.00 86.00 88 GLY A C 1
ATOM 684 O O . GLY A 1 88 ? -9.056 -7.822 -11.103 1.00 86.00 88 GLY A O 1
ATOM 685 N N . ALA A 1 89 ? -6.898 -8.304 -11.454 1.00 92.69 89 ALA A N 1
ATOM 686 C CA . ALA A 1 89 ? -6.451 -6.959 -11.126 1.00 92.69 89 ALA A CA 1
ATOM 687 C C . ALA A 1 89 ? -6.985 -5.926 -12.127 1.00 92.69 89 ALA A C 1
ATOM 689 O O . ALA A 1 89 ? -6.828 -6.054 -13.344 1.00 92.69 89 ALA A O 1
ATOM 690 N N . LYS A 1 90 ? -7.581 -4.865 -11.586 1.00 94.06 90 LYS A N 1
ATOM 691 C CA . LYS A 1 90 ? -8.074 -3.711 -12.328 1.00 94.06 90 LYS A CA 1
ATOM 692 C C . LYS A 1 90 ? -7.055 -2.579 -12.226 1.00 94.06 90 LYS A C 1
ATOM 694 O O . LYS A 1 90 ? -6.805 -2.084 -11.131 1.00 94.06 90 LYS A O 1
ATOM 699 N N . LEU A 1 91 ? -6.498 -2.150 -13.358 1.00 94.69 91 LEU A N 1
ATOM 700 C CA . LEU A 1 91 ? -5.720 -0.910 -13.430 1.00 94.69 91 LEU A CA 1
ATOM 701 C C . LEU A 1 91 ? -6.662 0.286 -13.215 1.00 94.69 91 LEU A C 1
ATOM 703 O O . LEU A 1 91 ? -7.733 0.329 -13.818 1.00 94.69 91 LEU A O 1
ATOM 707 N N . CYS A 1 92 ? -6.264 1.232 -12.370 1.00 94.62 92 CYS A N 1
ATOM 708 C CA . CYS A 1 92 ? -7.002 2.464 -12.107 1.00 94.62 92 CYS A CA 1
ATOM 709 C C . CYS A 1 92 ? -6.215 3.648 -12.671 1.00 94.62 92 CYS A C 1
ATOM 711 O O . CYS A 1 92 ? -5.081 3.885 -12.246 1.00 94.62 92 CYS A O 1
ATOM 713 N N . LEU A 1 93 ? -6.794 4.403 -13.603 1.00 93.56 93 LEU A N 1
ATOM 714 C CA . LEU A 1 93 ? -6.157 5.606 -14.154 1.00 93.56 93 LEU A CA 1
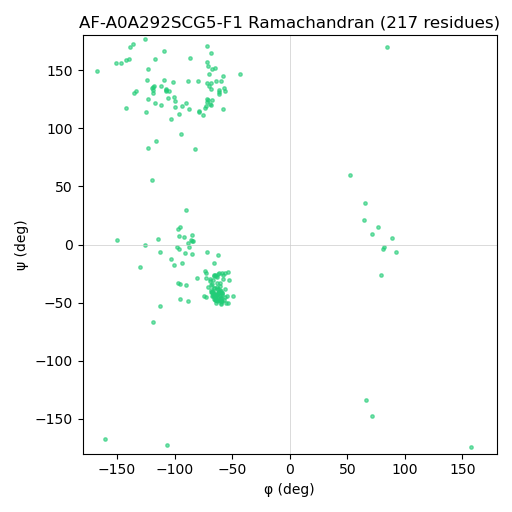ATOM 715 C C . LEU A 1 93 ? -6.016 6.694 -13.087 1.00 93.56 93 LEU A C 1
ATOM 717 O O . LEU A 1 93 ? -4.980 7.355 -12.992 1.00 93.56 93 LEU A O 1
ATOM 721 N N . ASP A 1 94 ? -7.018 6.812 -12.222 1.00 93.12 94 ASP A N 1
ATOM 722 C CA . ASP A 1 94 ? -6.988 7.656 -11.039 1.00 93.12 94 ASP A CA 1
ATOM 723 C C . ASP A 1 94 ? -7.572 6.942 -9.813 1.00 93.12 94 ASP A C 1
ATOM 725 O O . ASP A 1 94 ? -8.119 5.839 -9.878 1.00 93.12 94 ASP A O 1
ATOM 729 N N . CYS A 1 95 ? -7.445 7.573 -8.652 1.00 92.69 95 CYS A N 1
ATOM 730 C CA . CYS A 1 95 ? -7.981 7.025 -7.418 1.00 92.69 95 CYS A CA 1
ATOM 731 C C . CYS A 1 95 ? -9.516 6.921 -7.401 1.00 92.69 95 CYS A C 1
ATOM 733 O O . CYS A 1 95 ? -10.040 6.031 -6.733 1.00 92.69 95 CYS A O 1
ATOM 735 N N . THR A 1 96 ? -10.255 7.734 -8.157 1.00 94.44 96 THR A N 1
ATOM 736 C CA . THR A 1 96 ? -11.722 7.623 -8.220 1.00 94.44 96 THR A CA 1
ATOM 737 C C . THR A 1 96 ? -12.168 6.344 -8.926 1.00 94.44 96 THR A C 1
ATOM 739 O O . THR A 1 96 ? -13.106 5.692 -8.468 1.00 94.44 96 THR A O 1
ATOM 742 N N . GLU A 1 97 ? -11.429 5.880 -9.940 1.00 94.88 97 GLU A N 1
ATOM 743 C CA . GLU A 1 97 ? -11.677 4.582 -10.585 1.00 94.88 97 GLU A CA 1
ATOM 744 C C . GLU A 1 97 ? -11.434 3.384 -9.655 1.00 94.88 97 GLU A C 1
ATOM 746 O O . GLU A 1 97 ? -12.048 2.323 -9.826 1.00 94.88 97 GLU A O 1
ATOM 751 N N . CYS A 1 98 ? -10.561 3.560 -8.663 1.00 93.69 98 CYS A N 1
ATOM 752 C CA . CYS A 1 98 ? -10.319 2.622 -7.563 1.00 93.69 98 CYS A CA 1
ATOM 753 C C . CYS A 1 98 ? -11.332 2.784 -6.404 1.00 93.69 98 CYS A C 1
ATOM 755 O O . CYS A 1 98 ? -11.241 2.090 -5.389 1.00 93.69 98 CYS A O 1
ATOM 757 N N . GLY A 1 99 ? -12.310 3.685 -6.550 1.00 94.06 99 GLY A N 1
ATOM 758 C CA . GLY A 1 99 ? -13.409 3.916 -5.613 1.00 94.06 99 GLY A CA 1
ATOM 759 C C . GLY A 1 99 ? -13.121 4.935 -4.509 1.00 94.06 99 GLY A C 1
ATOM 760 O O . GLY A 1 99 ? -13.944 5.089 -3.605 1.00 94.06 99 GLY A O 1
ATOM 761 N N . TYR A 1 100 ? -11.973 5.619 -4.537 1.00 95.06 100 TYR A N 1
ATOM 762 C CA . TYR A 1 100 ? -11.654 6.668 -3.566 1.00 95.06 100 TYR A CA 1
ATOM 763 C C . TYR A 1 100 ? -12.491 7.935 -3.816 1.00 95.06 100 TYR A C 1
ATOM 765 O O . TYR A 1 100 ? -12.967 8.159 -4.929 1.00 95.06 100 TYR A O 1
ATOM 773 N N . PRO A 1 101 ? -12.680 8.794 -2.796 1.00 93.06 101 PRO A N 1
ATOM 774 C CA . PRO A 1 101 ? -13.418 10.044 -2.971 1.00 93.06 101 PRO A CA 1
ATOM 775 C C . PRO A 1 101 ? -12.687 11.000 -3.922 1.00 93.06 101 PRO A C 1
ATOM 777 O O . PRO A 1 101 ? -11.465 11.019 -3.941 1.00 93.06 101 PRO A O 1
ATOM 780 N N . ASN A 1 102 ? -13.410 11.870 -4.631 1.00 91.88 102 ASN A N 1
ATOM 781 C CA . ASN A 1 102 ? -12.848 12.789 -5.641 1.00 91.88 102 ASN A CA 1
ATOM 782 C C . ASN A 1 102 ? -11.682 13.670 -5.150 1.00 91.88 102 ASN A C 1
ATOM 784 O O . ASN A 1 102 ? -10.859 14.119 -5.943 1.00 91.88 102 ASN A O 1
ATOM 788 N N . ASN A 1 103 ? -11.582 13.919 -3.843 1.00 90.12 103 ASN A N 1
ATOM 789 C CA . ASN A 1 103 ? -10.496 14.684 -3.236 1.00 90.12 103 ASN A CA 1
ATOM 790 C C . ASN A 1 103 ? -9.238 13.840 -2.928 1.00 90.12 103 ASN A C 1
ATOM 792 O O . ASN A 1 103 ? -8.306 14.346 -2.305 1.00 90.12 103 ASN A O 1
ATOM 796 N N . CYS A 1 104 ? -9.173 12.582 -3.368 1.00 90.19 104 CYS A N 1
ATOM 797 C CA . CYS A 1 104 ? -8.073 11.653 -3.090 1.00 90.19 104 CYS A CA 1
ATOM 798 C C . CYS A 1 104 ? -6.706 12.108 -3.623 1.00 90.19 104 CYS A C 1
ATOM 800 O O . CYS A 1 104 ? -5.671 11.750 -3.069 1.00 90.19 104 CYS A O 1
ATOM 802 N N . ASN A 1 105 ? -6.692 12.960 -4.649 1.00 90.88 105 ASN A N 1
ATOM 803 C CA . ASN A 1 105 ? -5.477 13.569 -5.192 1.00 90.88 105 ASN A CA 1
ATOM 804 C C . ASN A 1 105 ? -5.189 14.981 -4.658 1.00 90.88 105 ASN A C 1
ATOM 806 O O . ASN A 1 105 ? -4.334 15.678 -5.204 1.00 90.88 105 ASN A O 1
ATOM 810 N N . THR A 1 106 ? -5.870 15.399 -3.590 1.00 90.62 106 THR A N 1
ATOM 811 C CA . THR A 1 106 ? -5.672 16.705 -2.945 1.00 90.62 106 THR A CA 1
ATOM 812 C C . THR A 1 106 ? -5.184 16.555 -1.510 1.00 90.62 106 THR A C 1
ATOM 814 O O . THR A 1 106 ? -5.344 15.508 -0.878 1.00 90.62 106 THR A O 1
ATOM 817 N N . ASP A 1 107 ? -4.576 17.612 -0.981 1.00 89.25 107 ASP A N 1
ATOM 818 C CA . ASP A 1 107 ? -4.181 17.659 0.424 1.00 89.25 107 ASP A CA 1
ATOM 819 C C . ASP A 1 107 ? -5.418 17.988 1.280 1.00 89.25 107 ASP A C 1
ATOM 821 O O . ASP A 1 107 ? -6.260 18.780 0.855 1.00 89.25 107 ASP A O 1
ATOM 825 N N . PRO A 1 108 ? -5.578 17.372 2.466 1.00 90.94 108 PRO A N 1
ATOM 826 C CA . PRO A 1 108 ? -4.604 16.542 3.183 1.00 90.94 108 PRO A CA 1
ATOM 827 C C . PRO A 1 108 ? -4.689 15.031 2.882 1.00 90.94 108 PRO A C 1
ATOM 829 O O . PRO A 1 108 ? -3.999 14.251 3.538 1.00 90.94 108 PRO A O 1
ATOM 832 N N . PHE A 1 109 ? -5.519 14.584 1.929 1.00 93.00 109 PHE A N 1
ATOM 833 C CA . PHE A 1 109 ? -5.746 13.151 1.687 1.00 93.00 109 PHE A CA 1
ATOM 834 C C . PHE A 1 109 ? -4.452 12.416 1.328 1.00 93.00 109 PHE A C 1
ATOM 836 O O . PHE A 1 109 ? -4.121 11.420 1.964 1.00 93.00 109 PHE A O 1
ATOM 843 N N . ARG A 1 110 ? -3.684 12.925 0.358 1.00 91.56 110 ARG A N 1
ATOM 844 C CA . ARG A 1 110 ? -2.430 12.290 -0.098 1.00 91.56 110 ARG A CA 1
ATOM 845 C C . ARG A 1 110 ? -1.392 12.153 1.016 1.00 91.56 110 ARG A C 1
ATOM 847 O O . ARG A 1 110 ? -0.726 11.121 1.133 1.00 91.56 110 ARG A O 1
ATOM 854 N N . GLN A 1 111 ? -1.286 13.182 1.855 1.00 90.75 111 GLN A N 1
ATOM 855 C CA . GLN A 1 111 ? -0.380 13.202 3.004 1.00 90.75 111 GLN A CA 1
ATOM 856 C C . GLN A 1 111 ? -0.801 12.168 4.050 1.00 90.75 111 GLN A C 1
ATOM 858 O O . GLN A 1 111 ? 0.028 11.414 4.552 1.00 90.75 111 GLN A O 1
ATOM 863 N N . LYS A 1 112 ? -2.106 12.077 4.328 1.00 92.94 112 LYS A N 1
ATOM 864 C CA . LYS A 1 112 ? -2.660 11.084 5.250 1.00 92.94 112 LYS A CA 1
ATOM 865 C C . LYS A 1 112 ? -2.484 9.652 4.732 1.00 92.94 112 LYS A C 1
ATOM 867 O O . LYS A 1 112 ? -2.083 8.775 5.494 1.00 92.94 112 LYS A O 1
ATOM 872 N N . TRP A 1 113 ? -2.758 9.428 3.448 1.00 94.50 113 TRP A N 1
ATOM 873 C CA . TRP A 1 113 ? -2.701 8.111 2.813 1.00 94.50 113 TRP A CA 1
ATOM 874 C C . TRP A 1 113 ? -1.267 7.580 2.723 1.00 94.50 113 TRP A C 1
ATOM 876 O O . TRP A 1 113 ? -1.027 6.412 2.997 1.00 94.50 113 TRP A O 1
ATOM 886 N N . SER A 1 114 ? -0.294 8.437 2.395 1.00 90.19 114 SER A N 1
ATOM 887 C CA . SER A 1 114 ? 1.109 8.018 2.244 1.00 90.19 114 SER A CA 1
ATOM 888 C C . SER A 1 114 ? 1.977 8.182 3.497 1.00 90.19 114 SER A C 1
ATOM 890 O O . SER A 1 114 ? 3.062 7.610 3.571 1.00 90.19 114 SER A O 1
ATOM 892 N N . GLY A 1 115 ? 1.532 8.963 4.483 1.00 84.75 115 GLY A N 1
ATOM 893 C CA . GLY A 1 115 ? 2.138 9.091 5.811 1.00 84.75 115 GLY A CA 1
ATOM 894 C C . GLY A 1 115 ? 3.368 9.990 5.914 1.00 84.75 115 GLY A C 1
ATOM 895 O O . GLY A 1 115 ? 3.617 10.520 6.996 1.00 84.75 115 GLY A O 1
ATOM 896 N N . ASN A 1 116 ? 4.123 10.161 4.826 1.00 73.88 116 ASN A N 1
ATOM 897 C CA . ASN A 1 116 ? 5.315 11.019 4.774 1.00 73.88 116 ASN A CA 1
ATOM 898 C C . ASN A 1 116 ? 5.576 11.625 3.375 1.00 73.88 116 ASN A C 1
ATOM 900 O O . ASN A 1 116 ? 6.596 12.265 3.149 1.00 73.88 116 ASN A O 1
ATOM 904 N N . GLY A 1 117 ? 4.680 11.394 2.406 1.00 75.00 117 GLY A N 1
ATOM 905 C CA . GLY A 1 117 ? 4.825 11.860 1.026 1.00 75.00 117 GLY A CA 1
ATOM 906 C C . GLY A 1 117 ? 3.625 12.673 0.548 1.00 75.00 117 GLY A C 1
ATOM 907 O O . GLY A 1 117 ? 2.623 12.819 1.244 1.00 75.00 117 GLY A O 1
ATOM 908 N N . ASN A 1 118 ? 3.715 13.187 -0.679 1.00 84.44 118 ASN A N 1
ATOM 909 C CA . ASN A 1 118 ? 2.580 13.796 -1.370 1.00 84.44 118 ASN A CA 1
ATOM 910 C C . ASN A 1 118 ? 2.267 13.043 -2.669 1.00 84.44 118 ASN A C 1
ATOM 912 O O . ASN A 1 118 ? 2.310 13.587 -3.775 1.00 84.44 118 ASN A O 1
ATOM 916 N N . TRP A 1 119 ? 2.035 11.736 -2.536 1.00 88.69 119 TRP A N 1
ATOM 917 C CA . TRP A 1 119 ? 1.805 10.865 -3.681 1.00 88.69 119 TRP A CA 1
ATOM 918 C C . TRP A 1 119 ? 0.422 11.105 -4.284 1.00 88.69 119 TRP A C 1
ATOM 920 O O . TRP A 1 119 ? -0.600 10.864 -3.651 1.00 88.69 119 TRP A O 1
ATOM 930 N N . GLY A 1 120 ? 0.400 11.554 -5.540 1.00 89.88 120 GLY A N 1
ATOM 931 C CA . GLY A 1 120 ? -0.794 11.467 -6.378 1.00 89.88 120 GLY A CA 1
ATOM 932 C C . GLY A 1 120 ? -1.081 10.007 -6.727 1.00 89.88 120 GLY A C 1
ATOM 933 O O . GLY A 1 120 ? -0.223 9.343 -7.318 1.00 89.88 120 GLY A O 1
ATOM 934 N N . LEU A 1 121 ? -2.267 9.541 -6.353 1.00 92.69 121 LEU A N 1
ATOM 935 C CA . LEU A 1 121 ? -2.810 8.217 -6.621 1.00 92.69 121 LEU A CA 1
ATOM 936 C C . LEU A 1 121 ? -3.405 8.200 -8.031 1.00 92.69 121 LEU A C 1
ATOM 938 O O . LEU A 1 121 ? -4.603 8.404 -8.233 1.00 92.69 121 LEU A O 1
ATOM 942 N N . ILE A 1 122 ? -2.528 8.016 -9.010 1.00 93.19 122 ILE A N 1
ATOM 943 C CA . ILE A 1 122 ? -2.857 7.921 -10.434 1.00 93.19 122 ILE A CA 1
ATOM 944 C C . ILE A 1 122 ? -1.954 6.880 -11.097 1.00 93.19 122 ILE A C 1
ATOM 946 O O . ILE A 1 122 ? -0.865 6.607 -10.584 1.00 93.19 122 ILE A O 1
ATOM 950 N N . SER A 1 123 ? -2.377 6.359 -12.246 1.00 93.69 123 SER A N 1
ATOM 951 C CA . SER A 1 123 ? -1.522 5.582 -13.146 1.00 93.69 123 SER A CA 1
ATOM 952 C C . SER A 1 123 ? -1.046 6.452 -14.304 1.00 93.69 123 SER A C 1
ATOM 954 O O . SER A 1 123 ? -1.847 7.097 -14.975 1.00 93.69 123 SER A O 1
ATOM 956 N N . ASN A 1 124 ? 0.265 6.496 -14.529 1.00 91.75 124 ASN A N 1
ATOM 957 C CA . ASN A 1 124 ? 0.899 7.185 -15.652 1.00 91.75 124 ASN A CA 1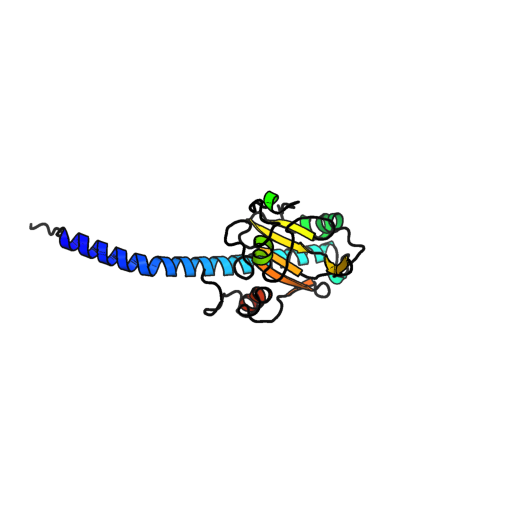
ATOM 958 C C . ASN A 1 124 ? 2.325 6.632 -15.877 1.00 91.75 124 ASN A C 1
ATOM 960 O O . ASN A 1 124 ? 2.734 5.645 -15.268 1.00 91.75 124 ASN A O 1
ATOM 964 N N . SER A 1 125 ? 3.138 7.313 -16.686 1.00 89.06 125 SER A N 1
ATOM 965 C CA . SER A 1 125 ? 4.526 6.910 -16.971 1.00 89.06 125 SER A CA 1
ATOM 966 C C . SER A 1 125 ? 5.476 6.883 -15.757 1.00 89.06 125 SER A C 1
ATOM 968 O O . SER A 1 125 ? 6.609 6.415 -15.874 1.00 89.06 125 SER A O 1
ATOM 970 N N . SER A 1 126 ? 5.070 7.377 -14.582 1.00 89.94 126 SER A N 1
ATOM 971 C CA . SER A 1 126 ? 5.889 7.374 -13.363 1.00 89.94 126 SER A CA 1
ATOM 972 C C . SER A 1 126 ? 5.364 6.463 -12.253 1.00 89.94 126 SER A C 1
ATOM 974 O O . SER A 1 126 ? 6.036 6.337 -11.229 1.00 89.94 126 SER A O 1
ATOM 976 N N . ARG A 1 127 ? 4.179 5.855 -12.389 1.00 92.06 127 ARG A N 1
ATOM 977 C CA . ARG A 1 127 ? 3.510 5.103 -11.307 1.00 92.06 127 ARG A CA 1
ATOM 978 C C . ARG A 1 127 ? 2.339 4.283 -11.832 1.00 92.06 127 ARG A C 1
ATOM 980 O O . ARG A 1 127 ? 1.667 4.696 -12.766 1.00 92.06 127 ARG A O 1
ATOM 987 N N . ILE A 1 128 ? 2.077 3.158 -11.180 1.00 94.62 128 ILE A N 1
ATOM 988 C CA . ILE A 1 128 ? 0.920 2.299 -11.440 1.00 94.62 128 ILE A CA 1
ATOM 989 C C . ILE A 1 128 ? 0.066 2.231 -10.171 1.00 94.62 128 ILE A C 1
ATOM 991 O O . ILE A 1 128 ? 0.589 2.054 -9.070 1.00 94.62 128 ILE A O 1
ATOM 995 N N . LEU A 1 129 ? -1.246 2.349 -10.336 1.00 95.94 129 LEU A N 1
ATOM 996 C CA . LEU A 1 129 ? -2.262 2.158 -9.309 1.00 95.94 129 LEU A CA 1
ATOM 997 C C . LEU A 1 129 ? -3.232 1.078 -9.788 1.00 95.94 129 LEU A C 1
ATOM 999 O O . LEU A 1 129 ? -3.817 1.196 -10.865 1.00 95.94 129 LEU A O 1
ATOM 1003 N N . PHE A 1 130 ? -3.428 0.033 -8.994 1.00 96.19 130 PHE A N 1
ATOM 1004 C CA . PHE A 1 130 ? -4.350 -1.040 -9.349 1.00 96.19 130 PHE A CA 1
ATOM 1005 C C . PHE A 1 130 ? -5.040 -1.633 -8.128 1.00 96.19 130 PHE A C 1
ATOM 1007 O O . PHE A 1 130 ? -4.541 -1.558 -7.007 1.00 96.19 130 PHE A O 1
ATOM 1014 N N . GLN A 1 131 ? -6.201 -2.233 -8.362 1.00 96.06 131 GLN A N 1
ATOM 1015 C CA . GLN A 1 131 ? -7.035 -2.857 -7.348 1.00 96.06 131 GLN A CA 1
ATOM 1016 C C . GLN A 1 131 ? -7.181 -4.354 -7.616 1.00 96.06 131 GLN A C 1
ATOM 1018 O O . GLN A 1 131 ? -7.406 -4.776 -8.750 1.00 96.06 131 GLN A O 1
ATOM 1023 N N . LEU A 1 132 ? -7.072 -5.158 -6.561 1.00 94.75 132 LEU A N 1
ATOM 1024 C CA . LEU A 1 132 ? -7.335 -6.593 -6.576 1.00 94.75 132 LEU A CA 1
ATOM 1025 C C . LEU A 1 132 ? -8.823 -6.883 -6.334 1.00 94.75 132 LEU A C 1
ATOM 1027 O O . LEU A 1 132 ? -9.543 -6.079 -5.743 1.00 94.75 132 LEU A O 1
ATOM 1031 N N . ASN A 1 133 ? -9.270 -8.084 -6.707 1.00 91.38 133 ASN A N 1
ATOM 1032 C CA . ASN A 1 133 ? -10.660 -8.531 -6.532 1.00 91.38 133 ASN A CA 1
ATOM 1033 C C . ASN A 1 133 ? -11.164 -8.505 -5.079 1.00 91.38 133 ASN A C 1
ATOM 1035 O O . ASN A 1 133 ? -12.365 -8.402 -4.847 1.00 91.38 133 ASN A O 1
ATOM 1039 N N . ASP A 1 134 ? -10.272 -8.613 -4.090 1.00 90.38 134 ASP A N 1
ATOM 1040 C CA . ASP A 1 134 ? -10.641 -8.546 -2.672 1.00 90.38 134 ASP A CA 1
ATOM 1041 C C . ASP A 1 134 ? -10.731 -7.112 -2.121 1.00 90.38 134 ASP A C 1
ATOM 1043 O O . ASP A 1 134 ? -11.024 -6.920 -0.938 1.00 90.38 134 ASP A O 1
ATOM 1047 N N . GLY A 1 135 ? -10.527 -6.111 -2.982 1.00 92.62 135 GLY A N 1
ATOM 1048 C CA . GLY A 1 135 ? -10.581 -4.692 -2.655 1.00 92.62 135 GLY A CA 1
ATOM 1049 C C . GLY A 1 135 ? -9.235 -4.086 -2.265 1.00 92.62 135 GLY A C 1
ATOM 1050 O O . GLY A 1 135 ? -9.175 -2.865 -2.131 1.00 92.62 135 GLY A O 1
ATOM 1051 N N . THR A 1 136 ? -8.172 -4.889 -2.126 1.00 96.25 136 THR A N 1
ATOM 1052 C CA . THR A 1 136 ? -6.815 -4.395 -1.839 1.00 96.25 136 THR A CA 1
ATOM 1053 C C . THR A 1 136 ? -6.347 -3.488 -2.973 1.00 96.25 136 THR A C 1
ATOM 1055 O O . THR A 1 136 ? -6.432 -3.871 -4.140 1.00 96.25 136 THR A O 1
ATOM 1058 N N . VAL A 1 137 ? -5.831 -2.306 -2.652 1.00 97.00 137 VAL A N 1
ATOM 1059 C CA . VAL A 1 137 ? -5.260 -1.381 -3.635 1.00 97.00 137 VAL A CA 1
ATOM 1060 C C . VAL A 1 137 ? -3.749 -1.361 -3.483 1.00 97.00 137 VAL A C 1
ATOM 1062 O O . VAL A 1 137 ? -3.219 -1.259 -2.382 1.00 97.00 137 VAL A O 1
ATOM 1065 N N . ILE A 1 138 ? -3.045 -1.449 -4.601 1.00 96.50 138 ILE A N 1
ATOM 1066 C CA . ILE A 1 138 ? -1.592 -1.428 -4.644 1.00 96.50 138 ILE A CA 1
ATOM 1067 C C . ILE A 1 138 ? -1.156 -0.217 -5.456 1.00 96.50 138 ILE A C 1
ATOM 1069 O O . ILE A 1 138 ? -1.618 0.008 -6.577 1.00 96.50 138 ILE A O 1
ATOM 1073 N N . PHE A 1 139 ? -0.233 0.550 -4.886 1.00 95.69 139 PHE A N 1
ATOM 1074 C CA . PHE A 1 139 ? 0.389 1.687 -5.541 1.00 95.69 139 PHE A CA 1
ATOM 1075 C C . PHE A 1 139 ? 1.889 1.443 -5.692 1.00 95.69 139 PHE A C 1
ATOM 1077 O O . PHE A 1 139 ? 2.619 1.210 -4.725 1.00 95.69 139 PHE A O 1
ATOM 1084 N N . PHE A 1 140 ? 2.334 1.489 -6.943 1.00 93.06 140 PHE A N 1
ATOM 1085 C CA . PHE A 1 140 ? 3.664 1.112 -7.393 1.00 93.06 140 PHE A CA 1
ATOM 1086 C C . PHE A 1 140 ? 4.312 2.311 -8.109 1.00 93.06 140 PHE A C 1
ATOM 1088 O O . PHE A 1 140 ? 4.250 2.417 -9.337 1.00 93.06 140 PHE A O 1
ATOM 1095 N N . PRO A 1 141 ? 4.913 3.263 -7.374 1.00 92.31 141 PRO A N 1
ATOM 1096 C CA . PRO A 1 141 ? 5.654 4.364 -7.981 1.00 92.31 141 PRO A CA 1
ATOM 1097 C C . PRO A 1 141 ? 6.978 3.877 -8.584 1.00 92.31 141 PRO A C 1
ATOM 1099 O O . PRO A 1 141 ? 7.679 3.067 -7.980 1.00 92.31 141 PRO A O 1
ATOM 1102 N N . ARG A 1 142 ? 7.343 4.379 -9.766 1.00 90.44 142 ARG A N 1
ATOM 1103 C CA . ARG A 1 142 ? 8.675 4.218 -10.378 1.00 90.44 142 ARG A CA 1
ATOM 1104 C C . ARG A 1 142 ? 9.614 5.326 -9.918 1.00 90.44 142 ARG A C 1
ATOM 1106 O O . ARG A 1 142 ? 10.752 5.063 -9.539 1.00 90.44 142 ARG A O 1
ATOM 1113 N N . ASN A 1 143 ? 9.150 6.570 -9.980 1.00 90.12 143 ASN A N 1
ATO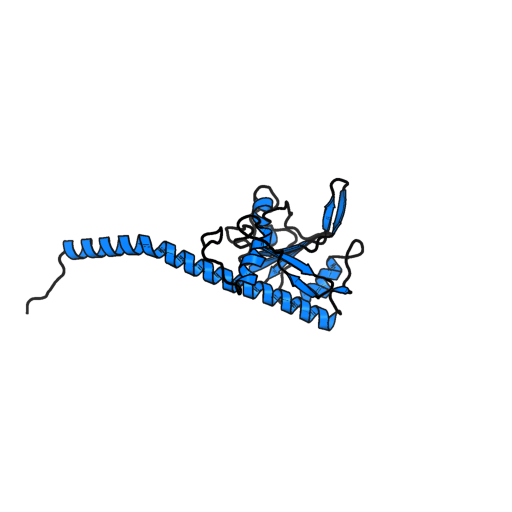M 1114 C CA . ASN A 1 143 ? 9.957 7.739 -9.658 1.00 90.12 143 ASN A CA 1
ATOM 1115 C C . ASN A 1 143 ? 9.107 8.894 -9.119 1.00 90.12 143 ASN A C 1
ATOM 1117 O O . ASN A 1 143 ? 7.914 9.006 -9.405 1.00 90.12 143 ASN A O 1
ATOM 1121 N N . THR A 1 144 ? 9.765 9.769 -8.368 1.00 87.62 144 THR A N 1
ATOM 1122 C CA . THR A 1 144 ? 9.316 11.127 -8.049 1.00 87.62 144 THR A CA 1
ATOM 1123 C C . THR A 1 144 ? 10.156 12.143 -8.838 1.00 87.62 144 THR A C 1
ATOM 1125 O O . THR A 1 144 ? 10.925 11.754 -9.724 1.00 87.62 144 THR A O 1
ATOM 1128 N N . ALA A 1 145 ? 9.993 13.431 -8.550 1.00 85.62 145 ALA A N 1
ATOM 1129 C CA . ALA A 1 145 ? 10.825 14.511 -9.064 1.00 85.62 145 ALA A CA 1
ATOM 1130 C C . ALA A 1 145 ? 11.656 15.132 -7.929 1.00 85.62 145 ALA A C 1
ATOM 1132 O O . ALA A 1 145 ? 11.140 15.361 -6.834 1.00 85.62 145 ALA A O 1
ATOM 1133 N N . ASN A 1 146 ? 12.932 15.394 -8.201 1.00 85.56 146 ASN A N 1
ATOM 1134 C CA . ASN A 1 146 ? 13.804 16.216 -7.364 1.00 85.56 146 ASN A CA 1
ATOM 1135 C C . ASN A 1 146 ? 13.412 17.701 -7.465 1.00 85.56 146 ASN A C 1
ATOM 1137 O O . ASN A 1 146 ? 12.631 18.095 -8.333 1.00 85.56 146 ASN A O 1
ATOM 1141 N N . SER A 1 147 ? 13.997 18.550 -6.613 1.00 85.81 147 SER A N 1
ATOM 1142 C CA . SER A 1 147 ? 13.761 20.004 -6.626 1.00 85.81 147 SER A CA 1
ATOM 1143 C C . SER A 1 147 ? 14.123 20.683 -7.954 1.00 85.81 147 SER A C 1
ATOM 1145 O O . SER A 1 147 ? 13.585 21.740 -8.265 1.00 85.81 147 SER A O 1
ATOM 1147 N N . ASP A 1 148 ? 15.021 20.083 -8.736 1.00 87.25 148 ASP A N 1
ATOM 1148 C CA . ASP A 1 148 ? 15.431 20.534 -10.071 1.00 87.25 148 ASP A CA 1
ATOM 1149 C C . ASP A 1 148 ? 14.543 19.974 -11.204 1.00 87.25 148 ASP A C 1
ATOM 1151 O O . ASP A 1 148 ? 14.787 20.244 -12.378 1.00 87.25 148 ASP A O 1
ATOM 1155 N N . GLY A 1 149 ? 13.516 19.184 -10.869 1.00 81.81 149 GLY A N 1
ATOM 1156 C CA . GLY A 1 149 ? 12.618 18.530 -11.821 1.00 81.81 149 GLY A CA 1
ATOM 1157 C C . GLY A 1 149 ? 13.156 17.225 -12.418 1.00 81.81 149 GLY A C 1
ATOM 1158 O O . GLY A 1 149 ? 12.437 16.568 -13.174 1.00 81.81 149 GLY A O 1
ATOM 1159 N N . SER A 1 150 ? 14.380 16.809 -12.076 1.00 86.38 150 SER A N 1
ATOM 1160 C CA . SER A 1 150 ? 14.942 15.538 -12.544 1.00 86.38 150 SER A CA 1
ATOM 1161 C C . SER A 1 150 ? 14.235 14.333 -11.899 1.00 86.38 150 SER A C 1
ATOM 1163 O O . SER A 1 150 ? 13.788 14.412 -10.748 1.00 86.38 150 SER A O 1
ATOM 1165 N N . PRO A 1 151 ? 14.092 13.195 -12.608 1.00 87.44 151 PRO A N 1
ATOM 1166 C CA . PRO A 1 151 ? 13.435 12.018 -12.054 1.00 87.44 151 PRO A CA 1
ATOM 1167 C C . PRO A 1 151 ? 14.297 11.354 -10.970 1.00 87.44 151 PRO A C 1
ATOM 1169 O O . PRO A 1 151 ? 15.421 10.928 -11.230 1.00 87.44 151 PRO A O 1
ATOM 1172 N N . ALA A 1 152 ? 13.731 11.188 -9.775 1.00 89.12 152 ALA A N 1
ATOM 1173 C CA . ALA A 1 152 ? 14.319 10.420 -8.681 1.00 89.12 152 ALA A CA 1
ATOM 1174 C C . ALA A 1 152 ? 13.625 9.060 -8.565 1.00 89.12 152 ALA A C 1
ATOM 1176 O O . ALA A 1 152 ? 12.461 8.978 -8.168 1.00 89.12 152 ALA A O 1
ATOM 1177 N N . TYR A 1 153 ? 14.321 7.989 -8.944 1.00 88.94 153 TYR A N 1
ATOM 1178 C CA . TYR A 1 153 ? 13.779 6.630 -8.896 1.00 88.94 153 TYR A CA 1
ATOM 1179 C C . TYR A 1 153 ? 13.618 6.149 -7.459 1.00 88.94 153 TYR A C 1
ATOM 1181 O O . TYR A 1 153 ? 14.505 6.333 -6.629 1.00 88.94 153 TYR A O 1
ATOM 1189 N N . VAL A 1 154 ? 12.482 5.514 -7.181 1.00 89.19 154 VAL A N 1
ATOM 1190 C CA . VAL A 1 154 ? 12.136 5.016 -5.848 1.00 89.19 154 VAL A CA 1
ATOM 1191 C C . VAL A 1 154 ? 11.850 3.521 -5.897 1.00 89.19 154 VAL A C 1
ATOM 1193 O O . VAL A 1 154 ? 11.375 2.991 -6.899 1.00 89.19 154 VAL A O 1
ATOM 1196 N N . SER A 1 155 ? 12.111 2.831 -4.793 1.00 89.94 155 SER A N 1
ATOM 1197 C CA . SER A 1 155 ? 11.746 1.426 -4.572 1.00 89.94 155 SER A CA 1
ATOM 1198 C C . SER A 1 155 ? 10.440 1.267 -3.793 1.00 89.94 155 SER A C 1
ATOM 1200 O O . SER A 1 155 ? 10.099 0.149 -3.421 1.00 89.94 155 SER A O 1
ATOM 1202 N N . SER A 1 156 ? 9.716 2.358 -3.545 1.00 92.12 156 SER A N 1
ATOM 1203 C CA . SER A 1 156 ? 8.528 2.361 -2.698 1.00 92.12 156 SER A CA 1
ATOM 1204 C C . SER A 1 156 ? 7.397 1.508 -3.268 1.00 92.12 156 SER A C 1
ATOM 1206 O O . SER A 1 156 ? 7.120 1.525 -4.467 1.00 92.12 156 SER A O 1
ATOM 1208 N N . LEU A 1 157 ? 6.707 0.809 -2.378 1.00 94.75 157 LEU A N 1
ATOM 1209 C CA . LEU A 1 157 ? 5.494 0.048 -2.628 1.00 94.75 157 LEU A CA 1
ATOM 1210 C C . LEU A 1 157 ? 4.500 0.384 -1.522 1.00 94.75 157 LEU A C 1
ATOM 1212 O O . LEU A 1 157 ? 4.846 0.350 -0.346 1.00 94.75 157 LEU A O 1
ATOM 1216 N N . PHE A 1 158 ? 3.262 0.689 -1.885 1.00 96.06 158 PHE A N 1
ATOM 1217 C CA . PHE A 1 158 ? 2.201 0.910 -0.910 1.00 96.06 158 PHE A CA 1
ATOM 1218 C C . PHE A 1 158 ? 1.086 -0.097 -1.149 1.00 96.06 158 PHE A C 1
ATOM 1220 O O . PHE A 1 158 ? 0.679 -0.325 -2.290 1.00 96.06 158 PHE A O 1
ATOM 1227 N N . ILE A 1 159 ? 0.601 -0.690 -0.066 1.00 97.06 159 ILE A N 1
ATOM 1228 C CA . ILE A 1 159 ? -0.489 -1.658 -0.073 1.00 97.06 159 ILE A CA 1
ATOM 1229 C C . ILE A 1 159 ? -1.565 -1.146 0.874 1.00 97.06 159 ILE A C 1
ATOM 1231 O O . ILE A 1 159 ? -1.352 -1.074 2.081 1.00 97.06 159 ILE A O 1
ATOM 1235 N N . ASP A 1 160 ? -2.716 -0.808 0.317 1.00 97.19 160 ASP A N 1
ATOM 1236 C CA . ASP A 1 160 ? -3.925 -0.469 1.049 1.00 97.19 160 ASP A CA 1
ATOM 1237 C C . ASP A 1 160 ? -4.817 -1.717 1.148 1.00 97.19 160 ASP A C 1
ATOM 1239 O O . ASP A 1 160 ? -5.321 -2.231 0.147 1.00 97.19 160 ASP A O 1
ATOM 1243 N N . ILE A 1 161 ? -4.974 -2.240 2.364 1.00 97.06 161 ILE A N 1
ATOM 1244 C CA . ILE A 1 161 ? -5.597 -3.546 2.632 1.00 97.06 161 ILE A CA 1
ATOM 1245 C C . ILE A 1 161 ? -7.131 -3.505 2.721 1.00 97.06 161 ILE A C 1
ATOM 1247 O O . ILE A 1 161 ? -7.776 -4.551 2.868 1.00 97.06 161 ILE A O 1
ATOM 1251 N N . ASN A 1 162 ? -7.739 -2.319 2.720 1.00 95.31 162 ASN A N 1
ATOM 1252 C CA . ASN A 1 162 ? -9.195 -2.135 2.722 1.00 95.31 162 ASN A CA 1
ATOM 1253 C C . ASN A 1 162 ? -9.683 -1.235 1.572 1.00 95.31 162 ASN A C 1
ATOM 1255 O O . ASN A 1 162 ? -10.902 -1.070 1.419 1.00 95.31 162 ASN A O 1
ATOM 1259 N N . GLY A 1 163 ? -8.765 -0.744 0.740 1.00 94.25 163 GLY A N 1
ATOM 1260 C CA . GLY A 1 163 ? -9.037 0.022 -0.464 1.00 94.25 163 GLY A CA 1
ATOM 1261 C C . GLY A 1 163 ? -9.672 1.367 -0.119 1.00 94.25 163 GLY A C 1
ATOM 1262 O O . GLY A 1 163 ? -9.237 2.035 0.802 1.00 94.25 163 GLY A O 1
ATOM 1263 N N . PRO A 1 164 ? -10.751 1.795 -0.793 1.00 93.56 164 PRO A N 1
ATOM 1264 C CA . PRO A 1 164 ? -11.328 3.118 -0.550 1.00 93.56 164 PRO A CA 1
ATOM 1265 C C . PRO A 1 164 ? -12.061 3.265 0.792 1.00 93.56 164 PRO A C 1
ATOM 1267 O O . PRO A 1 164 ? -12.530 4.362 1.129 1.00 93.56 164 PRO A O 1
ATOM 1270 N N . LYS A 1 165 ? -12.227 2.170 1.543 1.00 94.31 165 LYS A N 1
ATOM 1271 C CA . LYS A 1 165 ? -12.953 2.172 2.812 1.00 94.31 165 LYS A CA 1
ATOM 1272 C C . LYS A 1 165 ? -12.117 2.892 3.860 1.00 94.31 165 LYS A C 1
ATOM 1274 O O . LYS A 1 165 ? -11.019 2.468 4.166 1.00 94.31 165 LYS A O 1
ATOM 1279 N N . LYS A 1 166 ? -12.709 3.910 4.491 1.00 91.69 166 LYS A N 1
ATOM 1280 C CA . LYS A 1 166 ? -12.103 4.645 5.612 1.00 91.69 166 LYS A CA 1
ATOM 1281 C C . LYS A 1 166 ? -11.420 3.700 6.621 1.00 91.69 166 LYS A C 1
ATOM 1283 O O . LYS A 1 166 ? -11.991 2.648 6.931 1.00 91.69 166 LYS A O 1
ATOM 1288 N N . PRO A 1 167 ? -10.315 4.137 7.250 1.00 93.00 167 PRO A N 1
ATOM 1289 C CA . PRO A 1 167 ? -9.827 5.527 7.299 1.00 93.00 167 PRO A CA 1
ATOM 1290 C C . PRO A 1 167 ? -8.839 6.018 6.227 1.00 93.00 167 PRO A C 1
ATOM 1292 O O . PRO A 1 167 ? -8.616 7.238 6.230 1.00 93.00 167 PRO A O 1
ATOM 1295 N N . ASN A 1 168 ? -8.315 5.166 5.340 1.00 94.38 168 ASN A N 1
ATOM 1296 C CA . ASN A 1 168 ? -7.368 5.521 4.268 1.00 94.38 168 ASN A CA 1
ATOM 1297 C C . ASN A 1 168 ? -6.151 6.291 4.821 1.00 94.38 168 ASN A C 1
ATOM 1299 O O . ASN A 1 168 ? -5.935 7.470 4.522 1.00 94.38 168 ASN A O 1
ATOM 1303 N N . GLU A 1 169 ? -5.423 5.659 5.734 1.00 94.31 169 GLU A N 1
ATOM 1304 C CA . GLU A 1 169 ? -4.357 6.234 6.540 1.00 94.31 169 GLU A CA 1
ATOM 1305 C C . GLU A 1 169 ? -3.119 5.329 6.620 1.00 94.31 169 GLU A C 1
ATOM 1307 O O . GLU A 1 169 ? -3.181 4.154 7.004 1.00 94.31 169 GLU A O 1
ATOM 1312 N N . ALA A 1 170 ? -1.960 5.930 6.347 1.00 94.81 170 ALA A N 1
ATOM 1313 C CA . ALA A 1 170 ? -0.667 5.278 6.480 1.00 94.81 170 ALA A CA 1
ATOM 1314 C C . ALA A 1 170 ? -0.436 4.722 7.887 1.00 94.81 170 ALA A C 1
ATOM 1316 O O . ALA A 1 170 ? -0.615 5.412 8.889 1.00 94.81 170 ALA A O 1
ATOM 1317 N N . GLY A 1 171 ? 0.010 3.473 7.950 1.00 93.56 171 GLY A N 1
ATOM 1318 C CA . GLY A 1 171 ? 0.263 2.746 9.184 1.00 93.56 171 GLY A CA 1
ATOM 1319 C C . GLY A 1 171 ? -0.986 2.149 9.831 1.00 93.56 171 GLY A C 1
ATOM 1320 O O . GLY A 1 171 ? -0.852 1.435 10.820 1.00 93.56 171 GLY A O 1
ATOM 1321 N N . ARG A 1 172 ? -2.194 2.380 9.307 1.00 95.00 172 ARG A N 1
ATOM 1322 C CA . ARG A 1 172 ? -3.412 1.742 9.828 1.00 95.00 172 ARG A CA 1
ATOM 1323 C C . ARG A 1 172 ? -4.013 0.757 8.835 1.00 95.00 172 ARG A C 1
ATOM 1325 O O . ARG A 1 172 ? -4.277 -0.384 9.205 1.00 95.00 172 ARG A O 1
ATOM 1332 N N . ASP A 1 173 ? -4.249 1.208 7.613 1.00 95.81 173 ASP A N 1
ATOM 1333 C CA . ASP A 1 173 ? -4.770 0.397 6.512 1.00 95.81 173 ASP A CA 1
ATOM 1334 C C . ASP A 1 173 ? -3.941 0.541 5.227 1.00 95.81 173 ASP A C 1
ATOM 1336 O O . ASP A 1 173 ? -3.933 -0.378 4.412 1.00 95.81 173 ASP A O 1
ATOM 1340 N N . VAL A 1 174 ? -3.143 1.604 5.103 1.00 96.62 174 VAL A N 1
ATOM 1341 C CA . VAL A 1 174 ? -2.112 1.736 4.068 1.00 96.62 174 VAL A CA 1
ATOM 1342 C C . VAL A 1 174 ? -0.744 1.400 4.649 1.00 96.62 174 VAL A C 1
ATOM 1344 O O . VAL A 1 174 ? -0.288 2.031 5.602 1.00 96.62 174 VAL A O 1
ATOM 1347 N N . PHE A 1 175 ? -0.048 0.433 4.064 1.00 96.62 175 PHE A N 1
ATOM 1348 C CA . PHE A 1 175 ? 1.259 -0.021 4.529 1.00 96.62 175 PHE A CA 1
ATOM 1349 C C . PHE A 1 175 ? 2.333 0.194 3.470 1.00 96.62 175 PHE A C 1
ATOM 1351 O O . PHE A 1 175 ? 2.149 -0.139 2.300 1.00 96.62 175 PHE A O 1
ATOM 1358 N N . TYR A 1 176 ? 3.460 0.752 3.904 1.00 95.50 176 TYR A N 1
ATOM 1359 C CA . TYR A 1 176 ? 4.629 1.003 3.070 1.00 95.50 176 TYR A CA 1
ATOM 1360 C C . TYR A 1 176 ? 5.564 -0.206 3.065 1.00 95.50 176 TYR A C 1
ATOM 1362 O O . TYR A 1 176 ? 5.813 -0.805 4.106 1.00 95.50 176 TYR A O 1
ATOM 1370 N N . PHE A 1 177 ? 6.144 -0.515 1.918 1.00 95.69 177 PHE A N 1
ATOM 1371 C CA . PHE A 1 177 ? 7.184 -1.513 1.751 1.00 95.69 177 PHE A CA 1
ATOM 1372 C C . PHE A 1 177 ? 8.248 -1.016 0.767 1.00 95.69 177 PHE A C 1
ATOM 1374 O O . PHE A 1 177 ? 7.991 -0.149 -0.070 1.00 95.69 177 PHE A O 1
ATOM 1381 N N . ASP A 1 178 ? 9.432 -1.611 0.833 1.00 93.06 178 ASP A N 1
ATOM 1382 C CA . ASP A 1 178 ? 10.519 -1.410 -0.115 1.00 93.06 178 ASP A CA 1
ATOM 1383 C C . ASP A 1 178 ? 10.691 -2.635 -1.004 1.00 93.06 178 ASP A C 1
ATOM 1385 O O . ASP A 1 178 ? 10.754 -3.777 -0.546 1.00 93.06 178 ASP A O 1
ATOM 1389 N N . ARG A 1 179 ? 10.812 -2.383 -2.303 1.00 91.38 179 ARG A N 1
ATOM 1390 C CA . ARG A 1 179 ? 11.117 -3.399 -3.306 1.00 91.38 179 ARG A CA 1
ATOM 1391 C C . ARG A 1 179 ? 12.624 -3.548 -3.432 1.00 91.38 179 ARG A C 1
ATOM 1393 O O . ARG A 1 179 ? 13.300 -2.624 -3.891 1.00 91.38 179 ARG A O 1
ATOM 1400 N N . ASN A 1 180 ? 13.152 -4.719 -3.106 1.00 90.06 180 ASN A N 1
ATOM 1401 C CA . ASN A 1 180 ? 14.547 -5.024 -3.374 1.00 90.06 180 ASN A CA 1
ATOM 1402 C C . ASN A 1 180 ? 14.679 -5.751 -4.714 1.00 90.06 180 ASN A C 1
ATOM 1404 O O . ASN A 1 180 ? 14.580 -6.973 -4.788 1.00 90.06 180 ASN A O 1
ATOM 1408 N N . TYR A 1 181 ? 14.957 -4.988 -5.773 1.00 84.94 181 TYR A N 1
ATOM 1409 C CA . TYR A 1 181 ? 15.154 -5.545 -7.112 1.00 84.94 181 TYR A CA 1
ATOM 1410 C C . TYR A 1 181 ? 16.285 -6.579 -7.163 1.00 84.94 181 TYR A C 1
ATOM 1412 O O . TYR A 1 181 ? 16.203 -7.511 -7.945 1.00 84.94 181 TYR A O 1
ATOM 1420 N N . LYS A 1 182 ? 17.322 -6.483 -6.316 1.00 85.25 182 LYS A N 1
ATOM 1421 C CA . LYS A 1 182 ? 18.442 -7.441 -6.347 1.00 85.25 182 LYS A CA 1
ATOM 1422 C C . LYS A 1 182 ? 18.050 -8.828 -5.844 1.00 85.25 182 LYS A C 1
ATOM 1424 O O . LYS A 1 182 ? 18.585 -9.810 -6.346 1.00 85.25 182 LYS A O 1
ATOM 1429 N N . SER A 1 183 ? 17.187 -8.897 -4.832 1.00 84.06 183 SER A N 1
ATOM 1430 C CA . SER A 1 183 ? 16.785 -10.160 -4.206 1.00 84.06 183 SER A CA 1
ATOM 1431 C C . SER A 1 183 ? 15.400 -10.650 -4.625 1.00 84.06 183 SER A C 1
ATOM 1433 O O . SER A 1 183 ? 15.064 -11.780 -4.289 1.00 84.06 183 SER A O 1
ATOM 1435 N N . GLY A 1 184 ? 14.588 -9.819 -5.286 1.00 82.62 184 GLY A N 1
ATOM 1436 C CA . GLY A 1 184 ? 13.183 -10.134 -5.578 1.00 82.62 184 GLY A CA 1
ATOM 1437 C C . GLY A 1 184 ? 12.283 -10.109 -4.336 1.00 82.62 184 GLY A C 1
ATOM 1438 O O . GLY A 1 184 ? 11.126 -10.522 -4.384 1.00 82.62 184 GLY A O 1
ATOM 1439 N N . ILE A 1 185 ? 12.801 -9.634 -3.197 1.00 88.56 185 ILE A N 1
ATOM 1440 C CA . ILE A 1 185 ? 12.095 -9.641 -1.912 1.00 88.56 185 ILE A CA 1
ATOM 1441 C C . ILE A 1 185 ? 11.541 -8.250 -1.615 1.00 88.56 185 ILE A C 1
ATOM 1443 O O . ILE A 1 185 ? 12.201 -7.228 -1.815 1.00 88.56 185 ILE A O 1
ATOM 1447 N N . ILE A 1 186 ? 10.330 -8.223 -1.070 1.00 92.06 186 ILE A N 1
ATOM 1448 C CA . ILE A 1 186 ? 9.739 -7.027 -0.485 1.00 92.06 186 ILE A CA 1
ATOM 1449 C C . ILE A 1 186 ? 10.106 -6.981 0.993 1.00 92.06 186 ILE A C 1
ATOM 1451 O O . ILE A 1 186 ? 9.769 -7.894 1.753 1.00 92.06 186 ILE A O 1
ATOM 1455 N N . SER A 1 187 ? 10.769 -5.910 1.402 1.00 92.81 187 SER A N 1
ATOM 1456 C CA . SER A 1 187 ? 11.122 -5.638 2.792 1.00 92.81 187 SER A CA 1
ATOM 1457 C C . SER A 1 187 ? 10.295 -4.486 3.349 1.00 92.81 187 SER A C 1
ATOM 1459 O O . SER A 1 187 ? 9.657 -3.739 2.613 1.00 92.81 187 SER A O 1
ATOM 1461 N N . ALA A 1 188 ? 10.319 -4.325 4.664 1.00 92.75 188 ALA A N 1
ATOM 1462 C CA . ALA A 1 188 ? 9.810 -3.135 5.324 1.00 92.75 188 ALA A CA 1
ATOM 1463 C C . ALA A 1 188 ? 10.991 -2.331 5.890 1.00 92.75 188 ALA A C 1
ATOM 1465 O O . ALA A 1 188 ? 11.932 -2.955 6.390 1.00 92.75 188 ALA A O 1
ATOM 1466 N N . PRO A 1 189 ? 10.964 -0.989 5.828 1.00 90.56 189 PRO A N 1
ATOM 1467 C CA . PRO A 1 189 ? 12.036 -0.167 6.372 1.00 90.56 189 PRO A CA 1
ATOM 1468 C C . PRO A 1 189 ? 12.066 -0.288 7.896 1.00 90.56 189 PRO A C 1
ATOM 1470 O O . PRO A 1 189 ? 11.067 -0.028 8.573 1.00 90.56 189 PRO A O 1
ATOM 1473 N N . GLU A 1 190 ? 13.221 -0.680 8.430 1.00 91.69 190 GLU A N 1
ATOM 1474 C CA . GLU A 1 190 ? 13.430 -0.836 9.867 1.00 91.69 190 GLU A CA 1
ATOM 1475 C C . GLU A 1 190 ? 13.128 0.468 10.622 1.00 91.69 190 GLU A C 1
ATOM 1477 O O . GLU A 1 190 ? 13.515 1.560 10.201 1.00 91.69 190 GLU A O 1
ATOM 1482 N N . GLY A 1 191 ? 12.395 0.359 11.732 1.00 89.69 191 GLY A N 1
ATOM 1483 C CA . GLY A 1 191 ? 12.031 1.497 12.572 1.00 89.69 191 GLY A CA 1
ATOM 1484 C C . GLY A 1 191 ? 10.792 1.257 13.434 1.00 89.69 191 GLY A C 1
ATOM 1485 O O . GLY A 1 191 ? 10.230 0.161 13.467 1.00 89.69 191 GLY A O 1
ATOM 1486 N N . ASP A 1 192 ? 10.354 2.309 14.126 1.00 88.31 192 ASP A N 1
ATOM 1487 C CA . ASP A 1 192 ? 9.170 2.293 14.990 1.00 88.31 192 ASP A CA 1
ATOM 1488 C C . ASP A 1 192 ? 8.004 3.039 14.322 1.00 88.31 192 ASP A C 1
ATOM 1490 O O . ASP A 1 192 ? 8.114 4.212 13.957 1.00 88.31 192 ASP A O 1
ATOM 1494 N N . CYS A 1 193 ? 6.856 2.371 14.204 1.00 90.81 193 CYS A N 1
ATOM 1495 C CA . CYS A 1 193 ? 5.608 2.960 13.720 1.00 90.81 193 CYS A CA 1
ATOM 1496 C C . CYS A 1 193 ? 5.200 4.243 14.470 1.00 90.81 193 CYS A C 1
ATOM 1498 O O . CYS A 1 193 ? 4.568 5.127 13.890 1.00 90.81 193 CYS A O 1
ATOM 1500 N N . LYS A 1 194 ? 5.554 4.367 15.758 1.00 89.06 194 LYS A N 1
ATOM 1501 C CA . LYS A 1 194 ? 5.240 5.547 16.580 1.00 89.06 194 LYS A CA 1
ATOM 1502 C C . LYS A 1 194 ? 5.968 6.805 16.115 1.00 89.06 194 LYS A C 1
ATOM 1504 O O . LYS A 1 194 ? 5.445 7.901 16.299 1.00 89.06 194 LYS A O 1
ATOM 1509 N N . THR A 1 195 ? 7.164 6.661 15.546 1.00 88.06 195 THR A N 1
ATOM 1510 C CA . THR A 1 195 ? 7.964 7.788 15.048 1.00 88.06 195 THR A CA 1
ATOM 1511 C C . THR A 1 195 ? 7.775 7.991 13.552 1.00 88.06 195 THR A C 1
ATOM 1513 O O . THR A 1 195 ? 7.789 9.126 13.080 1.00 88.06 195 THR A O 1
ATOM 1516 N N . SER A 1 196 ? 7.561 6.906 12.804 1.00 90.19 196 SER A N 1
ATOM 1517 C CA . SER A 1 196 ? 7.506 6.931 11.350 1.00 90.19 196 SER A CA 1
ATOM 1518 C C . SER A 1 196 ? 6.444 5.983 10.802 1.00 90.19 196 SER A C 1
ATOM 1520 O O . SER A 1 196 ? 6.552 4.761 10.909 1.00 90.19 196 SER A O 1
ATOM 1522 N N . ARG A 1 197 ? 5.437 6.544 10.119 1.00 90.50 197 ARG A N 1
ATOM 1523 C CA . ARG A 1 197 ? 4.333 5.762 9.529 1.00 90.50 197 ARG A CA 1
ATOM 1524 C C . ARG A 1 197 ? 4.794 4.765 8.461 1.00 90.50 197 ARG A C 1
ATOM 1526 O O . ARG A 1 197 ? 4.128 3.759 8.239 1.00 90.50 197 ARG A O 1
ATOM 1533 N N . ILE A 1 198 ? 5.933 5.019 7.815 1.00 89.31 198 ILE A N 1
ATOM 1534 C CA . ILE A 1 198 ? 6.496 4.102 6.814 1.00 89.31 198 ILE A CA 1
ATOM 1535 C C . ILE A 1 198 ? 7.107 2.842 7.447 1.00 89.31 198 ILE A C 1
ATOM 1537 O O . ILE A 1 198 ? 7.162 1.809 6.791 1.00 89.31 198 ILE A O 1
ATOM 1541 N N . SER A 1 199 ? 7.489 2.891 8.728 1.00 92.75 199 SER A N 1
ATOM 1542 C CA . SER A 1 199 ? 8.067 1.755 9.466 1.00 92.75 199 SER A CA 1
ATOM 1543 C C . SER A 1 199 ? 7.010 0.853 10.113 1.00 92.75 199 SER A C 1
ATOM 1545 O O . SER A 1 199 ? 7.330 -0.176 10.702 1.00 92.75 199 SER A O 1
ATOM 1547 N N . CYS A 1 200 ? 5.728 1.197 9.986 1.00 94.12 200 CYS A N 1
ATOM 1548 C CA . CYS A 1 200 ? 4.629 0.431 10.565 1.00 94.12 200 CYS A CA 1
ATOM 1549 C C . CYS A 1 200 ? 4.537 -1.010 10.051 1.00 94.12 200 CYS A C 1
ATOM 1551 O O . CYS A 1 200 ? 4.243 -1.930 10.817 1.00 94.12 200 CYS A O 1
ATOM 1553 N N . SER A 1 201 ? 4.845 -1.225 8.772 1.00 94.62 201 SER A N 1
ATOM 1554 C CA . SER A 1 201 ? 4.952 -2.564 8.191 1.00 94.62 201 SER A CA 1
ATOM 1555 C C . SER A 1 201 ? 6.067 -3.381 8.845 1.00 94.62 201 SER A C 1
ATOM 1557 O O . SER A 1 201 ? 5.855 -4.560 9.115 1.00 94.62 201 SER A O 1
ATOM 1559 N N . TYR A 1 202 ? 7.211 -2.769 9.175 1.00 95.00 202 TYR A N 1
ATOM 1560 C CA . TYR A 1 202 ? 8.313 -3.445 9.863 1.00 95.00 202 TYR A CA 1
ATOM 1561 C C . TYR A 1 202 ? 7.903 -3.852 11.273 1.00 95.00 202 TYR A C 1
ATOM 1563 O O . TYR A 1 202 ? 8.084 -5.010 11.644 1.00 95.00 202 TYR A O 1
ATOM 1571 N N . THR A 1 203 ? 7.282 -2.943 12.031 1.00 94.38 203 THR A N 1
ATOM 1572 C CA . THR A 1 203 ? 6.776 -3.232 13.382 1.00 94.38 203 THR A CA 1
ATOM 1573 C C . THR A 1 203 ? 5.824 -4.436 13.396 1.00 94.38 203 THR A C 1
ATOM 1575 O O . THR A 1 203 ? 5.945 -5.305 14.253 1.00 94.38 203 THR A O 1
ATOM 1578 N N . ILE A 1 204 ? 4.896 -4.529 12.436 1.00 95.44 204 ILE A N 1
ATOM 1579 C CA . ILE A 1 204 ? 3.948 -5.653 12.364 1.00 95.44 204 ILE A CA 1
ATOM 1580 C C . ILE A 1 204 ? 4.626 -6.933 11.854 1.00 95.44 204 ILE A C 1
ATOM 1582 O O . ILE A 1 204 ? 4.405 -8.011 12.403 1.00 95.44 204 ILE A O 1
ATOM 1586 N N . MET A 1 205 ? 5.452 -6.835 10.811 1.00 94.06 205 MET A N 1
ATOM 1587 C CA . MET A 1 205 ? 6.095 -7.990 10.178 1.00 94.06 205 MET A CA 1
ATOM 1588 C C . MET A 1 205 ? 7.120 -8.658 11.106 1.00 94.06 205 MET A C 1
ATOM 1590 O O . MET A 1 205 ? 7.107 -9.880 11.244 1.00 94.06 205 MET A O 1
ATOM 1594 N N . SER A 1 206 ? 7.956 -7.868 11.790 1.00 93.56 206 SER A N 1
ATOM 1595 C CA . SER A 1 206 ? 8.922 -8.353 12.794 1.00 93.56 206 SER A CA 1
ATOM 1596 C C . SER A 1 206 ? 8.243 -8.981 14.014 1.00 93.56 206 SER A C 1
ATOM 1598 O O . SER A 1 206 ? 8.787 -9.903 14.615 1.00 93.56 206 SER A O 1
ATOM 1600 N N . ASN A 1 207 ? 7.014 -8.562 14.322 1.00 94.50 207 ASN A N 1
ATOM 1601 C CA . ASN A 1 207 ? 6.175 -9.151 15.361 1.00 94.50 207 ASN A CA 1
ATOM 1602 C C . ASN A 1 207 ? 5.278 -10.292 14.828 1.00 94.50 207 ASN A C 1
ATOM 1604 O O . ASN A 1 207 ? 4.166 -10.503 15.307 1.00 94.50 207 ASN A O 1
ATOM 1608 N N . GLY A 1 208 ? 5.717 -11.014 13.789 1.00 94.56 208 GLY A N 1
ATOM 1609 C CA . GLY A 1 208 ? 5.012 -12.192 13.269 1.00 94.56 208 GLY A CA 1
ATOM 1610 C C . GLY A 1 208 ? 3.645 -11.886 12.650 1.00 94.56 208 GLY A C 1
ATOM 1611 O O . GLY A 1 208 ? 2.712 -12.674 12.796 1.00 94.56 208 GLY A O 1
ATOM 1612 N N . TRP A 1 209 ? 3.514 -10.736 11.984 1.00 95.88 209 TRP A N 1
ATOM 1613 C CA . TRP A 1 209 ? 2.252 -10.207 11.444 1.00 95.88 209 TRP A CA 1
ATOM 1614 C C . TRP A 1 209 ? 1.203 -9.860 12.506 1.00 95.88 209 TRP A C 1
ATOM 1616 O O . TRP A 1 209 ? 0.014 -9.766 12.197 1.00 95.88 209 TRP A O 1
ATOM 1626 N N . LYS A 1 210 ? 1.630 -9.650 13.755 1.00 95.75 210 LYS A N 1
ATOM 1627 C CA . LYS A 1 210 ? 0.764 -9.225 14.855 1.00 95.75 210 LYS A CA 1
ATOM 1628 C C . LYS A 1 210 ? 0.976 -7.760 15.180 1.00 95.75 210 LYS A C 1
ATOM 1630 O O . LYS A 1 210 ? 2.099 -7.295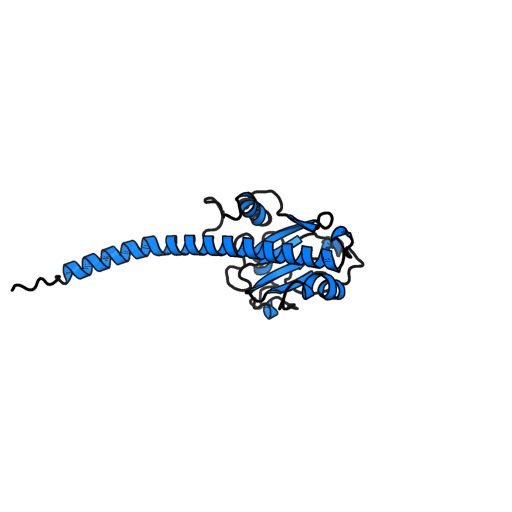 15.352 1.00 95.75 210 LYS A O 1
ATOM 1635 N N . ILE A 1 211 ? -0.121 -7.026 15.307 1.00 94.56 211 ILE A N 1
ATOM 1636 C CA . ILE A 1 211 ? -0.083 -5.636 15.741 1.00 94.56 211 ILE A CA 1
ATOM 1637 C C . ILE A 1 211 ? 0.263 -5.640 17.240 1.00 94.56 211 ILE A C 1
ATOM 1639 O O . ILE A 1 211 ? -0.450 -6.270 18.032 1.00 94.56 211 ILE A O 1
ATOM 1643 N N . PRO A 1 212 ? 1.339 -4.967 17.674 1.00 92.88 212 PRO A N 1
ATOM 1644 C CA . PRO A 1 212 ? 1.706 -4.938 19.084 1.00 92.88 212 PRO A CA 1
ATOM 1645 C C . PRO A 1 212 ? 0.683 -4.142 19.912 1.00 92.88 212 PRO A C 1
ATOM 1647 O O . PRO A 1 212 ? -0.182 -3.441 19.383 1.00 92.88 212 PRO A O 1
ATOM 1650 N N . ASN A 1 213 ? 0.714 -4.292 21.235 1.00 88.44 213 ASN A N 1
ATOM 1651 C CA . ASN A 1 213 ? -0.276 -3.651 22.113 1.00 88.44 213 ASN A CA 1
ATOM 1652 C C . ASN A 1 213 ? -0.077 -2.136 22.243 1.00 88.44 213 ASN A C 1
ATOM 1654 O O . ASN A 1 213 ? -1.028 -1.414 22.524 1.00 88.44 213 ASN A O 1
ATOM 1658 N N . ASP A 1 214 ? 1.142 -1.662 22.025 1.00 89.56 214 ASP A N 1
ATOM 1659 C CA . ASP A 1 214 ? 1.549 -0.261 22.088 1.00 89.56 214 ASP A CA 1
ATOM 1660 C C . ASP A 1 214 ? 1.542 0.427 20.711 1.00 89.56 214 ASP A C 1
ATOM 1662 O O . ASP A 1 214 ? 2.108 1.508 20.549 1.00 89.56 214 ASP A O 1
ATOM 1666 N N . TYR A 1 215 ? 0.896 -0.185 19.717 1.00 92.75 215 TYR A N 1
ATOM 1667 C CA . TYR A 1 215 ? 0.765 0.370 18.376 1.00 92.75 215 TYR A CA 1
ATOM 1668 C C . TYR A 1 215 ? 0.033 1.730 18.396 1.00 92.75 215 TYR A C 1
ATOM 1670 O O . TYR A 1 215 ? -0.950 1.880 19.128 1.00 92.75 215 TYR A O 1
ATOM 1678 N N . PRO A 1 216 ? 0.447 2.728 17.587 1.00 90.94 216 PRO A N 1
ATOM 1679 C CA . PRO A 1 216 ? -0.107 4.087 17.657 1.00 90.94 216 PRO A CA 1
ATOM 1680 C C . PRO A 1 216 ? -1.589 4.186 17.257 1.00 90.94 216 PRO A C 1
ATOM 1682 O O . PRO A 1 216 ? -2.248 5.181 17.560 1.00 90.94 216 PRO A O 1
ATOM 1685 N N . TYR A 1 217 ? -2.135 3.160 16.600 1.00 89.81 217 TYR A N 1
ATOM 1686 C CA . TYR A 1 217 ? -3.521 3.121 16.144 1.00 89.81 217 TYR A CA 1
ATOM 1687 C C . TYR A 1 217 ? -4.385 2.166 16.972 1.00 89.81 217 TYR A C 1
ATOM 1689 O O . TYR A 1 217 ? -4.042 1.001 17.164 1.00 89.81 217 TYR A O 1
ATOM 1697 N N . LYS A 1 218 ? -5.562 2.650 17.390 1.00 84.56 218 LYS A N 1
ATOM 1698 C CA . LYS A 1 218 ? -6.633 1.828 17.976 1.00 84.56 218 LYS A CA 1
ATOM 1699 C C . LYS A 1 218 ? -7.619 1.397 16.897 1.00 84.56 218 LYS A C 1
ATOM 1701 O O . LYS A 1 218 ? -8.221 2.258 16.255 1.00 84.56 218 LYS A O 1
ATOM 1706 N N . PHE A 1 219 ? -7.765 0.100 16.683 1.00 85.25 219 PHE A N 1
ATOM 1707 C CA . PHE A 1 219 ? -8.638 -0.448 15.64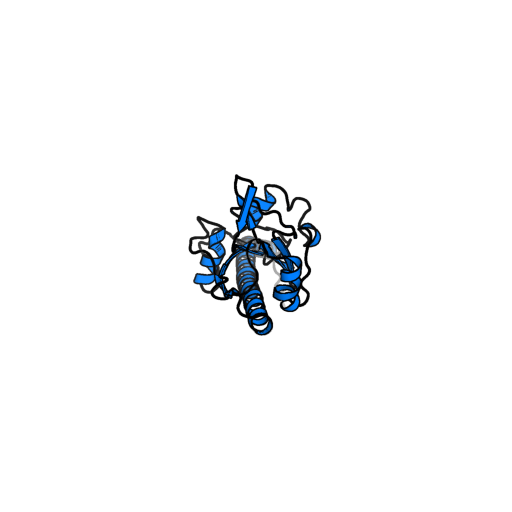2 1.00 85.25 219 PHE A CA 1
ATOM 1708 C C . PHE A 1 219 ? -10.108 -0.447 16.047 1.00 85.25 219 PHE A C 1
ATOM 1710 O O . PHE A 1 219 ? -10.372 -0.255 17.251 1.00 85.25 219 PHE A O 1
#

Secondary structure (DSSP, 8-state):
-------HHHHHHHHHHHHHHHHHHHHHHHHHHHHHHHHHHHHHHHHHHHHHHHHHHHHH--GGGS--GGG--HHHHIIIIIGGGSTTPEE-SBTTTTT--GGGGSTTHHHHHHSSS----B-BTTEEEEE-TTS-EEEEE-EEE-TTS-EEE--EEEEESSTTSTT--BTTTEEEEEEETTTTEEE--SS-TTT-GGGHHHHHHHTTT---TT-S---

Foldseek 3Di:
DDDDDDDPVNVVVVCVVCVVVCVVVVLVVVLVVLQVVLLVLLVVVQVLVLVLLVVLCVVPNALLPDDADPPDAVVCCCVRRNVVSQVPKAWFQALVSLVAPPCCLPPPNCCFLAVHDNDGGGDDRFKTWIAGPQSKIKIGGQFDADPVRDTHGAQKIKIQRNGNDPPNGQLNRIEIWGQDSVHSHIHQDDDACVVGSSNSSVCCVVVVSHDDPPHPDRD

Radius of gyration: 22.5 Å; Cα contacts (8 Å, |Δi|>4): 353; chains: 1; bounding box: 67×44×63 Å

Nearest PDB structures (foldseek):
  5nbz-assembly1_L  TM=3.554E-01  e=6.997E+00  Staphylococcus aureus

pLDDT: mean 91.2, std 5.63, range [53.0, 97.19]

Mean predicted aligned error: 6.1 Å

Solvent-accessible surface area (backbone atoms only — not comparable to full-atom values): 11825 Å² total; per-residue (Å²): 133,88,81,88,72,84,50,72,65,59,53,51,50,50,52,50,52,51,50,53,52,46,67,66,44,50,61,56,52,52,18,55,50,46,43,53,51,45,29,52,38,48,50,48,52,51,50,53,52,56,50,22,48,54,54,29,28,73,77,73,44,56,49,58,76,49,82,59,75,91,84,37,54,47,69,62,46,39,63,69,57,42,51,78,56,38,81,72,53,42,79,18,64,35,39,52,76,57,60,29,60,90,59,45,71,34,85,65,43,16,38,42,36,56,45,84,44,79,56,66,56,35,40,53,83,42,24,43,28,34,31,39,80,87,42,31,27,41,40,43,46,47,43,52,65,44,99,87,65,49,79,40,75,49,50,51,35,36,42,23,57,55,31,55,48,80,85,53,27,31,51,75,44,20,35,34,31,35,52,36,44,82,76,61,46,78,45,43,49,85,56,51,40,80,84,34,33,50,10,24,38,23,46,21,52,77,48,78,41,36,76,60,95,84,50,85,70,84,78